Protein AF-A0A7S3CD14-F1 (afdb_monomer_lite)

InterPro domains:
  IPR052087 Ribosomal RNA-processing protein RRP12 [PTHR48287] (3-183)

Radius of gyration: 16.95 Å; chains: 1; bounding box: 44×42×49 Å

Structure (mmCIF, N/CA/C/O backbone):
data_AF-A0A7S3CD14-F1
#
_entry.id   AF-A0A7S3CD14-F1
#
loop_
_atom_site.group_PDB
_atom_site.id
_atom_site.type_symbol
_atom_site.label_atom_id
_atom_site.label_alt_id
_atom_site.label_comp_id
_atom_site.label_asym_id
_atom_site.label_entity_id
_atom_site.label_seq_id
_atom_site.pdbx_PDB_ins_code
_atom_site.Cartn_x
_atom_site.Cartn_y
_atom_site.Cartn_z
_atom_site.occupancy
_atom_site.B_iso_or_equiv
_atom_site.auth_seq_id
_atom_site.auth_comp_id
_atom_site.auth_asym_id
_atom_site.auth_atom_id
_atom_site.pdbx_PDB_model_num
ATOM 1 N N . VAL A 1 1 ? -2.780 -10.316 17.340 1.00 59.34 1 VAL A N 1
ATOM 2 C CA . VAL A 1 1 ? -4.045 -9.662 16.911 1.00 59.34 1 VAL A CA 1
ATOM 3 C C . VAL A 1 1 ? -4.272 -9.743 15.400 1.00 59.34 1 VAL A C 1
ATOM 5 O O . VAL A 1 1 ? -5.228 -10.392 15.007 1.00 59.34 1 VAL A O 1
ATOM 8 N N . HIS A 1 2 ? -3.406 -9.191 14.535 1.00 70.81 2 HIS A N 1
ATOM 9 C CA . HIS A 1 2 ? -3.652 -9.193 13.074 1.00 70.81 2 HIS A CA 1
ATOM 10 C C . HIS A 1 2 ? -3.837 -10.589 12.455 1.00 70.81 2 HIS A C 1
ATOM 12 O O . HIS A 1 2 ? -4.694 -10.755 11.597 1.00 70.81 2 HIS A O 1
ATOM 18 N N . ALA A 1 3 ? -3.104 -11.606 12.924 1.00 75.44 3 ALA A N 1
ATOM 19 C CA . ALA A 1 3 ? -3.278 -12.985 12.457 1.00 75.44 3 ALA A CA 1
ATOM 20 C C . ALA A 1 3 ? -4.667 -13.562 12.792 1.00 75.44 3 ALA A C 1
ATOM 22 O O . ALA A 1 3 ? -5.247 -14.261 11.967 1.00 75.44 3 ALA A O 1
ATOM 23 N N . ALA A 1 4 ? -5.221 -13.221 13.961 1.00 80.12 4 ALA A N 1
ATOM 24 C CA . ALA A 1 4 ? -6.562 -13.639 14.368 1.00 80.12 4 ALA A CA 1
ATOM 25 C C . ALA A 1 4 ? -7.646 -12.927 13.544 1.00 80.12 4 ALA A C 1
ATOM 27 O O . ALA A 1 4 ? -8.588 -13.570 13.101 1.00 80.12 4 ALA A O 1
ATOM 28 N N . ILE A 1 5 ? -7.474 -11.630 13.257 1.00 79.38 5 ILE A N 1
ATOM 29 C CA . ILE A 1 5 ? -8.382 -10.872 12.376 1.00 79.38 5 ILE A CA 1
ATOM 30 C C . ILE A 1 5 ? -8.330 -11.418 10.944 1.00 79.38 5 ILE A C 1
ATOM 32 O O . ILE A 1 5 ? -9.366 -11.592 10.313 1.00 79.38 5 ILE A O 1
ATOM 36 N N . ALA A 1 6 ? -7.138 -11.743 10.439 1.00 77.44 6 ALA A N 1
ATOM 37 C CA . ALA A 1 6 ? -6.988 -12.346 9.120 1.00 77.44 6 ALA A CA 1
ATOM 38 C C . ALA A 1 6 ? -7.588 -13.758 9.057 1.00 77.44 6 ALA A C 1
ATOM 40 O O . ALA A 1 6 ? -8.199 -14.120 8.055 1.00 77.44 6 ALA A O 1
ATOM 41 N N . ALA A 1 7 ? -7.447 -14.553 10.124 1.00 80.81 7 ALA A N 1
ATOM 42 C CA . ALA A 1 7 ? -8.107 -15.849 10.237 1.00 80.81 7 ALA A CA 1
ATOM 43 C C . ALA A 1 7 ? -9.632 -15.691 10.250 1.00 80.81 7 ALA A C 1
ATOM 45 O O . ALA A 1 7 ? -10.300 -16.343 9.455 1.00 80.81 7 ALA A O 1
ATOM 46 N N . PHE A 1 8 ? -10.161 -14.763 11.056 1.00 81.69 8 PHE A N 1
ATOM 47 C CA . PHE A 1 8 ? -11.579 -14.400 11.074 1.00 81.69 8 PHE A CA 1
ATOM 48 C C . PHE A 1 8 ? -12.077 -14.012 9.674 1.00 81.69 8 PHE A C 1
ATOM 50 O O . PHE A 1 8 ? -13.085 -14.540 9.212 1.00 81.69 8 PHE A O 1
ATOM 57 N N . GLY A 1 9 ? -11.322 -13.171 8.960 1.00 78.38 9 GLY A N 1
ATOM 58 C CA . GLY A 1 9 ? -11.633 -12.757 7.592 1.00 78.38 9 GLY A CA 1
ATOM 59 C C . GLY A 1 9 ? -11.680 -13.900 6.575 1.00 78.38 9 GLY A C 1
ATOM 60 O O . GLY A 1 9 ? -12.408 -13.797 5.595 1.00 78.38 9 GLY A O 1
ATOM 61 N N . ARG A 1 10 ? -10.938 -14.991 6.804 1.00 78.94 10 ARG A N 1
ATOM 62 C CA . ARG A 1 10 ? -10.942 -16.179 5.933 1.00 78.94 10 ARG A CA 1
ATOM 63 C C . ARG A 1 10 ? -12.061 -17.169 6.254 1.00 78.94 10 ARG A C 1
ATOM 65 O O . ARG A 1 10 ? -12.544 -17.822 5.338 1.00 78.94 10 ARG A O 1
ATOM 72 N N . VAL A 1 11 ? -12.439 -17.311 7.527 1.00 82.31 11 VAL A N 1
ATOM 73 C CA . VAL A 1 11 ? -13.458 -18.292 7.962 1.00 82.31 11 VAL A CA 1
ATOM 74 C C . VAL A 1 11 ? -14.880 -17.736 7.936 1.00 82.31 11 VAL A C 1
ATOM 76 O O . VAL A 1 11 ? -15.839 -18.498 7.877 1.00 82.31 11 VAL A O 1
ATOM 79 N N . THR A 1 12 ? -15.030 -16.413 7.980 1.00 82.12 12 THR A N 1
ATOM 80 C CA . THR A 1 12 ? -16.339 -15.752 7.947 1.00 82.12 12 THR A CA 1
ATOM 81 C C . THR A 1 12 ? -16.834 -15.645 6.509 1.00 82.12 12 THR A C 1
ATOM 83 O O . THR A 1 12 ? -16.092 -15.225 5.620 1.00 82.12 12 THR A O 1
ATOM 86 N N . GLY A 1 13 ? -18.102 -15.989 6.271 1.00 76.31 13 GLY A N 1
ATOM 87 C CA . GLY A 1 13 ? -18.708 -15.853 4.947 1.00 76.31 13 GLY A CA 1
ATOM 88 C C . GLY A 1 13 ? -18.652 -14.406 4.444 1.00 76.31 13 GLY A C 1
ATOM 89 O O . GLY A 1 13 ? -18.874 -13.465 5.211 1.00 76.31 13 GLY A O 1
ATOM 90 N N . ARG A 1 14 ? -18.383 -14.216 3.144 1.00 78.31 14 ARG A N 1
ATOM 91 C CA . ARG A 1 14 ? -18.195 -12.883 2.531 1.00 78.31 14 ARG A CA 1
ATOM 92 C C . ARG A 1 14 ? -19.371 -11.929 2.777 1.00 78.31 14 ARG A C 1
ATOM 94 O O . ARG A 1 14 ? -19.158 -10.725 2.873 1.00 78.31 14 ARG A O 1
ATOM 101 N N . ASP A 1 15 ? -20.593 -12.447 2.895 1.00 78.88 15 ASP A N 1
ATOM 102 C CA . ASP A 1 15 ? -21.790 -11.646 3.193 1.00 78.88 15 ASP A CA 1
ATOM 103 C C . ASP A 1 15 ? -21.822 -11.143 4.639 1.00 78.88 15 ASP A C 1
ATOM 105 O O . ASP A 1 15 ? -22.159 -9.988 4.891 1.00 78.88 15 ASP A O 1
ATOM 109 N N . GLN A 1 16 ? -21.402 -11.976 5.592 1.00 76.62 16 GLN A N 1
ATOM 110 C CA . GLN A 1 16 ? -21.321 -11.602 7.006 1.00 76.62 16 GLN A CA 1
ATOM 111 C C . GLN A 1 16 ? -20.176 -10.608 7.251 1.00 76.62 16 GLN A C 1
ATOM 113 O O . GLN A 1 16 ? -20.288 -9.710 8.088 1.00 76.62 16 GLN A O 1
ATOM 118 N N . LEU A 1 17 ? -19.093 -10.719 6.475 1.00 81.12 17 LEU A N 1
ATOM 119 C CA . LEU A 1 17 ? -17.963 -9.796 6.541 1.00 81.12 17 LEU A CA 1
ATOM 120 C C . LEU A 1 17 ? -18.303 -8.400 5.989 1.00 81.12 17 LEU A C 1
ATOM 122 O O . LEU A 1 17 ? -17.706 -7.411 6.413 1.00 81.12 17 LEU A O 1
ATOM 126 N N . ASP A 1 18 ? -19.265 -8.303 5.067 1.00 80.06 18 ASP A N 1
ATOM 127 C CA . ASP A 1 18 ? -19.591 -7.067 4.348 1.00 80.06 18 ASP A CA 1
ATOM 128 C C . ASP A 1 18 ? -20.105 -5.960 5.285 1.00 80.06 18 ASP A C 1
ATOM 130 O O . ASP A 1 18 ? -19.691 -4.804 5.179 1.00 80.06 18 ASP A O 1
ATOM 134 N N . GLY A 1 19 ? -20.945 -6.307 6.267 1.00 82.19 19 GLY A N 1
ATOM 135 C CA . GLY A 1 19 ? -21.433 -5.352 7.270 1.00 82.19 19 GLY A CA 1
ATOM 136 C C . GLY A 1 19 ? -20.314 -4.806 8.163 1.00 82.19 19 GLY A C 1
ATOM 137 O O . GLY A 1 19 ? -20.196 -3.594 8.365 1.00 82.19 19 GLY A O 1
ATOM 138 N N . PHE A 1 20 ? -19.442 -5.693 8.649 1.00 81.75 20 PHE A N 1
ATOM 139 C CA . PHE A 1 20 ? -18.276 -5.316 9.453 1.00 81.75 20 PHE A CA 1
ATOM 140 C C . PHE A 1 20 ? -17.311 -4.426 8.662 1.00 81.75 20 PHE A C 1
ATOM 142 O O . PHE A 1 20 ? -16.856 -3.384 9.140 1.00 81.75 20 PHE A O 1
ATOM 149 N N . TYR A 1 21 ? -17.059 -4.797 7.412 1.00 83.69 21 TYR A N 1
ATOM 150 C CA . TYR A 1 21 ? -16.187 -4.066 6.516 1.00 83.69 21 TYR A CA 1
ATOM 151 C C . TYR A 1 21 ? -16.721 -2.670 6.161 1.00 83.69 21 TYR A C 1
ATOM 153 O O . TYR A 1 21 ? -15.975 -1.693 6.242 1.00 83.69 21 TYR A O 1
ATOM 161 N N . LYS A 1 22 ? -18.013 -2.536 5.831 1.00 86.12 22 LYS A N 1
ATOM 162 C CA . LYS A 1 22 ? -18.647 -1.231 5.565 1.00 86.12 22 LYS A CA 1
ATOM 163 C C . LYS A 1 22 ? -18.484 -0.272 6.743 1.00 86.12 22 LYS A C 1
ATOM 165 O O . LYS A 1 22 ? -18.209 0.911 6.536 1.00 86.12 22 LYS A O 1
ATOM 170 N N . ASN A 1 23 ? -18.591 -0.782 7.970 1.00 87.94 23 ASN A N 1
ATOM 171 C CA . ASN A 1 23 ? -18.352 0.010 9.174 1.00 87.94 23 ASN A CA 1
ATOM 172 C C . ASN A 1 23 ? -16.892 0.466 9.284 1.00 87.94 23 ASN A C 1
ATOM 174 O O . ASN A 1 23 ? -16.645 1.629 9.606 1.00 87.94 23 ASN A O 1
ATOM 178 N N . ILE A 1 24 ? -15.925 -0.404 8.976 1.00 88.00 24 ILE A N 1
ATOM 179 C CA . ILE A 1 24 ? -14.502 -0.032 8.954 1.00 88.00 24 ILE A CA 1
ATOM 180 C C . ILE A 1 24 ? -14.239 1.036 7.895 1.00 88.00 24 ILE A C 1
ATOM 182 O O . ILE A 1 24 ? -13.658 2.066 8.227 1.00 88.00 24 ILE A O 1
ATOM 186 N N . LEU A 1 25 ? -14.714 0.848 6.661 1.00 85.62 25 LEU A N 1
ATOM 187 C CA . LEU A 1 25 ? -14.568 1.839 5.593 1.00 85.62 25 LEU A CA 1
ATOM 188 C C . LEU A 1 25 ? -15.128 3.201 5.986 1.00 85.62 25 LEU A C 1
ATOM 190 O O . LEU A 1 25 ? -14.460 4.218 5.812 1.00 85.62 25 LEU A O 1
ATOM 194 N N . LYS A 1 26 ? -16.349 3.219 6.533 1.00 87.94 26 LYS A N 1
ATOM 195 C CA . LYS A 1 26 ? -16.996 4.455 6.974 1.00 87.94 26 LYS A CA 1
ATOM 196 C C . LYS A 1 26 ? -16.140 5.159 8.025 1.00 87.94 26 LYS A C 1
ATOM 198 O O . LYS A 1 26 ? -15.863 6.346 7.891 1.00 87.94 26 LYS A O 1
ATOM 203 N N . ARG A 1 27 ? -15.653 4.418 9.026 1.00 89.62 27 ARG A N 1
ATOM 204 C CA . ARG A 1 27 ? -14.773 4.962 10.070 1.00 89.62 27 ARG A CA 1
ATOM 205 C C . ARG A 1 27 ? -13.433 5.446 9.514 1.00 89.62 27 ARG A C 1
ATOM 207 O O . ARG A 1 27 ? -12.953 6.472 9.978 1.00 89.62 27 ARG A O 1
ATOM 214 N N . MET A 1 28 ? -12.855 4.756 8.530 1.00 87.25 28 MET A N 1
ATOM 215 C CA . MET A 1 28 ? -11.613 5.177 7.868 1.00 87.25 28 MET A CA 1
ATOM 216 C C . MET A 1 28 ? -11.792 6.485 7.100 1.00 87.25 28 MET A C 1
ATOM 218 O O . MET A 1 28 ? -10.944 7.367 7.183 1.00 87.25 28 MET A O 1
ATOM 222 N N . ALA A 1 29 ? -12.894 6.627 6.362 1.00 84.31 29 ALA A N 1
ATOM 223 C CA . ALA A 1 29 ? -13.188 7.852 5.627 1.00 84.31 29 ALA A CA 1
ATOM 224 C C . ALA A 1 29 ? -13.388 9.040 6.583 1.00 84.31 29 ALA A C 1
ATOM 226 O O . ALA A 1 29 ? -12.776 10.090 6.397 1.00 84.31 29 ALA A O 1
ATOM 227 N N . THR A 1 30 ? -14.176 8.856 7.649 1.00 85.69 30 THR A N 1
ATOM 228 C CA . THR A 1 30 ? -14.412 9.899 8.659 1.00 85.69 30 THR A CA 1
ATOM 229 C C . THR A 1 30 ? -13.141 10.264 9.424 1.00 85.69 30 THR A C 1
ATOM 231 O O . THR A 1 30 ? -12.857 11.442 9.616 1.00 85.69 30 THR A O 1
ATOM 234 N N . SER A 1 31 ? -12.346 9.274 9.840 1.00 85.12 31 SER A N 1
ATOM 235 C CA . SER A 1 31 ? -11.097 9.524 10.567 1.00 85.12 31 SER A CA 1
ATOM 236 C C . SER A 1 31 ? -10.099 10.278 9.689 1.00 85.12 31 SER A C 1
ATOM 238 O O . SER A 1 31 ? -9.485 11.228 10.162 1.00 85.12 31 SER A O 1
ATOM 240 N N . LEU A 1 32 ? -9.988 9.934 8.399 1.00 81.44 32 LEU A N 1
ATOM 241 C CA . LEU A 1 32 ? -9.123 10.654 7.459 1.00 81.44 32 LEU A CA 1
ATOM 242 C C . LEU A 1 32 ? -9.530 12.127 7.304 1.00 81.44 32 LEU A C 1
ATOM 244 O O . LEU A 1 32 ? -8.663 12.997 7.318 1.00 81.44 32 LEU A O 1
ATOM 248 N N . GLN A 1 33 ? -10.834 12.412 7.214 1.00 81.81 33 GLN A N 1
ATOM 249 C CA . GLN A 1 33 ? -11.354 13.785 7.186 1.00 81.81 33 GLN A CA 1
ATOM 250 C C . GLN A 1 33 ? -11.032 14.543 8.485 1.00 81.81 33 GLN A C 1
ATOM 252 O O . GLN A 1 33 ? -10.601 15.694 8.434 1.00 81.81 33 GLN A O 1
ATOM 257 N N . GLY A 1 34 ? -11.160 13.890 9.644 1.00 77.62 34 GLY A N 1
ATOM 258 C CA . GLY A 1 34 ? -10.816 14.482 10.941 1.00 77.62 34 GLY A CA 1
ATOM 259 C C . GLY A 1 34 ? -9.343 14.892 11.050 1.00 77.62 34 GLY A C 1
ATOM 260 O O . GLY A 1 34 ? -9.040 15.978 11.543 1.00 77.62 34 GLY A O 1
ATOM 261 N N . VAL A 1 35 ? -8.417 14.084 10.513 1.00 77.19 35 VAL A N 1
ATOM 262 C CA . VAL A 1 35 ? -6.983 14.441 10.478 1.00 77.19 35 VAL A CA 1
ATOM 263 C C . VAL A 1 35 ? -6.728 15.669 9.587 1.00 77.19 35 VAL A C 1
ATOM 265 O O . VAL A 1 35 ? -5.797 16.431 9.853 1.00 77.19 35 VAL A O 1
ATOM 268 N N . GLN A 1 36 ? -7.532 15.885 8.540 1.00 74.75 36 GLN A N 1
ATOM 269 C CA . GLN A 1 36 ? -7.397 17.040 7.639 1.00 74.75 36 GLN A CA 1
ATOM 270 C C . GLN A 1 36 ? -7.935 18.340 8.256 1.00 74.75 36 GLN A C 1
ATOM 272 O O . GLN A 1 36 ? -7.382 19.412 7.996 1.00 74.75 36 GLN A O 1
ATOM 277 N N . GLN A 1 37 ? -8.996 18.245 9.062 1.00 73.50 37 GLN A N 1
ATOM 278 C CA . GLN A 1 37 ? -9.717 19.391 9.630 1.00 73.50 37 GLN A CA 1
ATOM 279 C C . GLN A 1 37 ? -9.119 19.900 10.955 1.00 73.50 37 GLN A C 1
ATOM 281 O O . GLN A 1 37 ? -9.140 21.103 11.206 1.00 73.50 37 GLN A O 1
ATOM 286 N N . ASN A 1 38 ? -8.513 19.033 11.775 1.00 69.44 38 ASN A N 1
ATOM 287 C CA . ASN A 1 38 ? -8.011 19.382 13.116 1.00 69.44 38 ASN A CA 1
ATOM 288 C C . ASN A 1 38 ? -6.625 20.064 13.123 1.00 69.44 38 ASN A C 1
ATOM 290 O O . ASN A 1 38 ? -5.745 19.704 13.901 1.00 69.44 38 ASN A O 1
ATOM 294 N N . GLN A 1 39 ? -6.394 21.064 12.268 1.00 62.12 39 GLN A N 1
ATOM 295 C CA . GLN A 1 39 ? -5.070 21.702 12.149 1.00 62.12 39 GLN A CA 1
ATOM 296 C C . GLN A 1 39 ? -4.628 22.494 13.399 1.00 62.12 39 GLN A C 1
ATOM 298 O O . GLN A 1 39 ? -3.434 22.741 13.548 1.00 62.12 39 GLN A O 1
ATOM 303 N N . GLY A 1 40 ? -5.554 22.858 14.298 1.00 63.34 40 GLY A N 1
ATOM 304 C CA . GLY A 1 40 ? -5.275 23.662 15.498 1.00 63.34 40 GLY A CA 1
ATOM 305 C C . GLY A 1 40 ? -5.087 22.888 16.811 1.00 63.34 40 GLY A C 1
ATOM 306 O O . GLY A 1 40 ? -4.506 23.438 17.742 1.00 63.34 40 GLY A O 1
ATOM 307 N N . ASP A 1 41 ? -5.529 21.627 16.897 1.00 80.94 41 ASP A N 1
ATOM 308 C CA . ASP A 1 41 ? -5.410 20.797 18.106 1.00 80.94 41 ASP A CA 1
ATOM 309 C C . ASP A 1 41 ? -4.555 19.560 17.814 1.00 80.94 41 ASP A C 1
ATOM 311 O O . ASP A 1 41 ? -4.999 18.575 17.213 1.00 80.94 41 ASP A O 1
ATOM 315 N N . LYS A 1 42 ? -3.295 19.626 18.254 1.00 80.88 42 LYS A N 1
ATOM 316 C CA . LYS A 1 42 ? -2.317 18.554 18.066 1.00 80.88 42 LYS A CA 1
ATOM 317 C C . LYS A 1 42 ? -2.776 17.238 18.705 1.00 80.88 42 LYS A C 1
ATOM 319 O O . LYS A 1 42 ? -2.581 16.191 18.097 1.00 80.88 42 LYS A O 1
ATOM 324 N N . GLY A 1 43 ? -3.414 17.281 19.876 1.00 83.44 43 GLY A N 1
ATOM 325 C CA . GLY A 1 43 ? -3.874 16.076 20.571 1.00 83.44 43 GLY A CA 1
ATOM 326 C C . GLY A 1 43 ? -4.990 15.371 19.803 1.00 83.44 43 GLY A C 1
ATOM 327 O O . GLY A 1 43 ? -4.923 14.164 19.569 1.00 83.44 43 GLY A O 1
ATOM 328 N N . ALA A 1 44 ? -5.979 16.133 19.330 1.00 82.94 44 ALA A N 1
ATOM 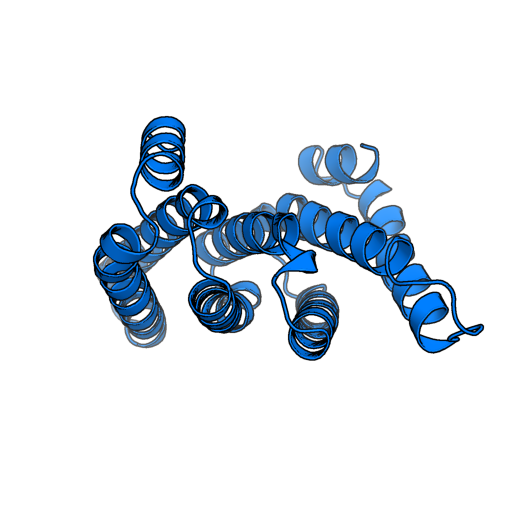329 C CA . ALA A 1 44 ? -7.068 15.594 18.517 1.00 82.94 44 ALA A CA 1
ATOM 330 C C . ALA A 1 44 ? -6.580 15.057 17.159 1.00 82.94 44 ALA A C 1
ATOM 332 O O . ALA A 1 44 ? -7.070 14.032 16.676 1.00 82.94 44 ALA A O 1
ATOM 333 N N . LYS A 1 45 ? -5.601 15.728 16.540 1.00 82.00 45 LYS A N 1
ATOM 334 C CA . LYS A 1 45 ? -4.984 15.281 15.285 1.00 82.00 45 LYS A CA 1
ATOM 335 C C . LYS A 1 45 ? -4.208 13.975 15.462 1.00 82.00 45 LYS A C 1
ATOM 337 O O . LYS A 1 45 ? -4.382 13.067 14.649 1.00 82.00 45 LYS A O 1
ATOM 342 N N . ASP A 1 46 ? -3.391 13.873 16.508 1.00 84.44 46 ASP A N 1
ATOM 343 C CA . ASP A 1 46 ? -2.582 12.682 16.786 1.00 84.44 46 ASP A CA 1
ATOM 344 C C . ASP A 1 46 ? -3.486 11.473 17.085 1.00 84.44 46 ASP A C 1
ATOM 346 O O . ASP A 1 46 ? -3.298 10.404 16.500 1.00 84.44 46 ASP A O 1
ATOM 350 N N . ALA A 1 47 ? -4.546 11.660 17.880 1.00 86.12 47 ALA A N 1
ATOM 351 C CA . ALA A 1 47 ? -5.542 10.618 18.143 1.00 86.12 47 ALA A CA 1
ATOM 352 C C . ALA A 1 47 ? -6.265 10.156 16.862 1.00 86.12 47 ALA A C 1
ATOM 354 O O . ALA A 1 47 ? -6.447 8.956 16.638 1.00 86.12 47 ALA A O 1
ATOM 355 N N . ALA A 1 48 ? -6.642 11.088 15.980 1.00 86.50 48 ALA A N 1
ATOM 356 C CA . ALA A 1 48 ? -7.274 10.757 14.703 1.00 86.50 48 ALA A CA 1
ATOM 357 C C . ALA A 1 48 ? -6.312 10.025 13.746 1.00 86.50 48 ALA A C 1
ATOM 359 O O . ALA A 1 48 ? -6.734 9.125 13.014 1.00 86.50 48 ALA A O 1
ATOM 360 N N . ALA A 1 49 ? -5.021 10.370 13.757 1.00 86.62 49 ALA A N 1
ATOM 361 C CA . ALA A 1 49 ? -3.997 9.694 12.962 1.00 86.62 49 ALA A CA 1
ATOM 362 C C . ALA A 1 49 ? -3.719 8.275 13.480 1.00 86.62 49 ALA A C 1
ATOM 364 O O . ALA A 1 49 ? -3.599 7.337 12.686 1.00 86.62 49 ALA A O 1
ATOM 365 N N . GLU A 1 50 ? -3.684 8.090 14.801 1.00 88.19 50 GLU A N 1
ATOM 366 C CA . GLU A 1 50 ? -3.556 6.776 15.431 1.00 88.19 50 GLU A CA 1
ATOM 367 C C . GLU A 1 50 ? -4.765 5.887 15.118 1.00 88.19 50 GLU A C 1
ATOM 369 O O . GLU A 1 50 ? -4.600 4.751 14.657 1.00 88.19 50 GLU A O 1
ATOM 374 N N . GLN A 1 51 ? -5.980 6.424 15.271 1.00 90.00 51 GLN A N 1
ATOM 375 C CA . GLN A 1 51 ? -7.209 5.729 14.897 1.00 90.00 51 GLN A CA 1
ATOM 376 C C . GLN A 1 51 ? -7.194 5.337 13.414 1.00 90.00 51 GLN A C 1
ATOM 378 O O . GLN A 1 51 ? -7.522 4.196 13.075 1.00 90.00 51 GLN A O 1
ATOM 383 N N . GLN A 1 52 ? -6.770 6.241 12.528 1.00 90.50 52 GLN A N 1
ATOM 384 C CA . GLN A 1 52 ? -6.664 5.949 11.101 1.00 90.50 52 GLN A CA 1
ATOM 385 C C . GLN A 1 52 ? -5.660 4.824 10.824 1.00 90.50 52 GLN A C 1
ATOM 387 O O . GLN A 1 52 ? -5.958 3.894 10.072 1.00 90.50 52 GLN A O 1
ATOM 392 N N . GLY A 1 53 ? -4.490 4.866 11.464 1.00 90.69 53 GLY A N 1
ATOM 393 C CA . GLY A 1 53 ? -3.468 3.831 11.336 1.00 90.69 53 GLY A CA 1
ATOM 394 C C . GLY A 1 53 ? -3.935 2.460 11.833 1.00 90.69 53 GLY A C 1
ATOM 395 O O . GLY A 1 53 ? -3.646 1.448 11.189 1.00 90.69 53 GLY A O 1
ATOM 396 N N . MET A 1 54 ? -4.685 2.417 12.938 1.00 91.19 54 MET A N 1
ATOM 397 C CA . MET A 1 54 ? -5.296 1.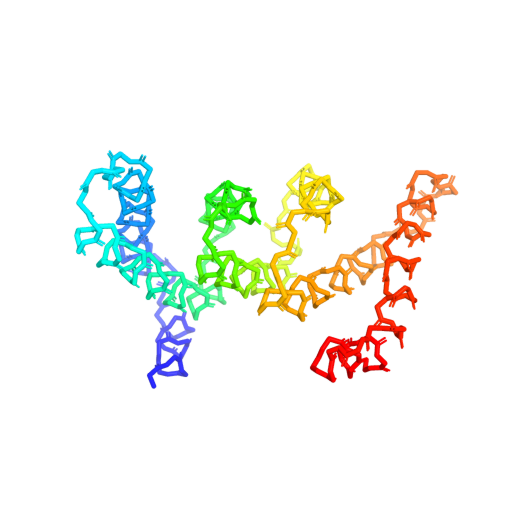190 13.459 1.00 91.19 54 MET A CA 1
ATOM 398 C C . MET A 1 54 ? -6.313 0.616 12.467 1.00 91.19 54 MET A C 1
ATOM 400 O O . MET A 1 54 ? -6.262 -0.572 12.146 1.00 91.19 54 MET A O 1
ATOM 404 N N . LEU A 1 55 ? -7.216 1.452 11.948 1.00 92.19 55 LEU A N 1
ATOM 405 C CA . LEU A 1 55 ? -8.234 1.016 10.993 1.00 92.19 55 LEU A CA 1
ATOM 406 C C . LEU A 1 55 ? -7.608 0.486 9.694 1.00 92.19 55 LEU A C 1
ATOM 408 O O . LEU A 1 55 ? -8.077 -0.521 9.169 1.00 92.19 55 LEU A O 1
ATOM 412 N N . MET A 1 56 ? -6.517 1.095 9.215 1.00 93.81 56 MET A N 1
ATOM 413 C CA . MET A 1 56 ? -5.759 0.597 8.060 1.00 93.81 56 MET A CA 1
ATOM 414 C C . MET A 1 56 ? -5.133 -0.780 8.304 1.00 93.81 56 MET A C 1
ATOM 416 O O . MET A 1 56 ? -5.181 -1.634 7.421 1.00 93.81 56 MET A O 1
ATOM 420 N N . ASP A 1 57 ? -4.555 -1.020 9.484 1.00 91.69 57 ASP A N 1
ATOM 421 C CA . ASP A 1 57 ? -3.989 -2.332 9.819 1.00 91.69 57 ASP A CA 1
ATOM 422 C C . ASP A 1 57 ? -5.082 -3.415 9.915 1.00 91.69 57 ASP A C 1
ATOM 424 O O . ASP A 1 57 ? -4.880 -4.536 9.441 1.00 91.69 57 ASP A O 1
ATOM 428 N N . ILE A 1 58 ? -6.252 -3.083 10.478 1.00 90.62 58 ILE A N 1
ATOM 429 C CA . ILE A 1 58 ? -7.411 -3.989 10.506 1.00 90.62 58 ILE A CA 1
ATOM 430 C C . ILE A 1 58 ? -7.886 -4.271 9.078 1.00 90.62 58 ILE A C 1
ATOM 432 O O . ILE A 1 58 ? -8.059 -5.432 8.710 1.00 90.62 58 ILE A O 1
ATOM 436 N N . ALA A 1 59 ? -8.056 -3.232 8.256 1.00 92.38 59 ALA A N 1
ATOM 437 C CA . ALA A 1 59 ? -8.471 -3.383 6.867 1.00 92.38 59 ALA A CA 1
ATOM 438 C C . ALA A 1 59 ? -7.497 -4.273 6.083 1.00 92.38 59 ALA A C 1
ATOM 440 O O . ALA A 1 59 ? -7.944 -5.168 5.371 1.00 92.38 59 ALA A O 1
ATOM 441 N N . ALA A 1 60 ? -6.184 -4.105 6.285 1.00 92.44 60 ALA A N 1
ATOM 442 C CA . ALA A 1 60 ? -5.154 -4.921 5.642 1.00 92.44 60 ALA A CA 1
ATOM 443 C C . ALA A 1 60 ? -5.289 -6.406 6.005 1.00 92.44 60 ALA A C 1
ATOM 445 O O . ALA A 1 60 ? -5.141 -7.269 5.144 1.00 92.44 60 ALA A O 1
ATOM 446 N N . ALA A 1 61 ? -5.613 -6.710 7.265 1.00 90.56 61 ALA A N 1
ATOM 447 C CA . ALA A 1 61 ? -5.844 -8.081 7.712 1.00 90.56 61 ALA A CA 1
ATOM 448 C C . ALA A 1 61 ? -7.110 -8.704 7.094 1.00 90.56 61 ALA A C 1
ATOM 450 O O . ALA A 1 61 ? -7.152 -9.916 6.902 1.00 90.56 61 ALA A O 1
ATOM 451 N N . LEU A 1 62 ? -8.122 -7.896 6.766 1.00 89.69 62 LEU A N 1
ATOM 452 C CA . LEU A 1 62 ? -9.384 -8.361 6.182 1.00 89.69 62 LEU A CA 1
ATOM 453 C C . LEU A 1 62 ? -9.338 -8.534 4.663 1.00 89.69 62 LEU A C 1
ATOM 455 O O . LEU A 1 62 ? -10.194 -9.239 4.133 1.00 89.69 62 LEU A O 1
ATOM 459 N N . VAL A 1 63 ? -8.359 -7.938 3.968 1.00 92.19 63 VAL A N 1
ATOM 460 C CA . VAL A 1 63 ? -8.237 -7.991 2.498 1.00 92.19 63 VAL A CA 1
ATOM 461 C C . VAL A 1 63 ? -8.468 -9.391 1.905 1.00 92.19 63 VAL A C 1
ATOM 463 O O . VAL A 1 63 ? -9.223 -9.473 0.934 1.00 92.19 63 VAL A O 1
ATOM 466 N N . PRO A 1 64 ? -7.929 -10.500 2.456 1.00 89.25 64 PRO A N 1
ATOM 467 C CA . PRO A 1 64 ? -8.162 -11.839 1.904 1.00 89.25 64 PRO A CA 1
ATOM 468 C C . PRO A 1 64 ? -9.640 -12.257 1.830 1.00 89.25 64 PRO A C 1
ATOM 470 O O . PRO A 1 64 ? -10.002 -13.053 0.970 1.00 89.25 64 PRO A O 1
ATOM 473 N N . GLY A 1 65 ? -10.493 -11.726 2.711 1.00 86.38 65 GLY A N 1
ATOM 474 C CA . GLY A 1 65 ? -11.919 -12.058 2.795 1.00 86.38 65 GLY A CA 1
ATOM 475 C C . GLY A 1 65 ? -12.853 -11.097 2.054 1.00 86.38 65 GLY A C 1
ATOM 476 O O . GLY A 1 65 ? -14.056 -11.343 1.995 1.00 86.38 65 GLY A O 1
ATOM 477 N N . LEU A 1 66 ? -12.340 -9.994 1.499 1.00 88.88 66 LEU A N 1
ATOM 478 C CA . LEU A 1 66 ? -13.181 -8.966 0.876 1.00 88.88 66 LEU A CA 1
ATOM 479 C C . LEU A 1 66 ? -13.765 -9.406 -0.472 1.00 88.88 66 LEU A C 1
ATOM 481 O O . LEU A 1 66 ? -13.170 -10.187 -1.217 1.00 88.88 66 LEU A O 1
ATOM 485 N N . LYS A 1 67 ? -14.931 -8.855 -0.813 1.00 90.94 67 LYS A N 1
ATOM 486 C CA . LYS A 1 67 ? -15.465 -8.917 -2.178 1.00 90.94 67 LYS A CA 1
ATOM 487 C C . LYS A 1 67 ? -14.697 -7.948 -3.097 1.00 90.94 67 LYS A C 1
ATOM 489 O O . LYS A 1 67 ? -14.183 -6.947 -2.589 1.00 90.94 67 LYS A O 1
ATOM 494 N N . PRO A 1 68 ? -14.632 -8.188 -4.416 1.00 91.94 68 PRO A N 1
ATOM 495 C CA . PRO A 1 68 ? -13.957 -7.284 -5.353 1.00 91.94 68 PRO A CA 1
ATOM 496 C C . PRO A 1 68 ? -14.443 -5.826 -5.264 1.00 91.94 68 PRO A C 1
ATOM 498 O O . PRO A 1 68 ? -13.642 -4.898 -5.221 1.00 91.94 68 PRO A O 1
ATOM 501 N N . GLU A 1 69 ? -15.749 -5.593 -5.105 1.00 91.88 69 GLU A N 1
ATOM 502 C CA . GLU A 1 69 ? -16.321 -4.239 -5.021 1.00 91.88 69 GLU A CA 1
ATOM 503 C C . GLU A 1 69 ? -15.898 -3.507 -3.744 1.00 91.88 69 GLU A C 1
ATOM 505 O O . GLU A 1 69 ? -15.751 -2.284 -3.723 1.00 91.88 69 GLU A O 1
ATOM 510 N N . ALA A 1 70 ? -15.729 -4.261 -2.657 1.00 90.56 70 ALA A N 1
ATOM 511 C CA . ALA A 1 70 ? -15.151 -3.759 -1.423 1.00 90.56 70 ALA A CA 1
ATOM 512 C C . ALA A 1 70 ? -13.675 -3.408 -1.650 1.00 90.56 70 ALA A C 1
ATOM 514 O O . ALA A 1 70 ? -13.251 -2.296 -1.349 1.00 90.56 70 ALA A O 1
ATOM 515 N N . LEU A 1 71 ? -12.905 -4.308 -2.258 1.00 92.81 71 LEU A N 1
ATOM 516 C CA . LEU A 1 71 ? -11.489 -4.083 -2.538 1.00 92.81 71 LEU A CA 1
ATOM 517 C C . LEU A 1 71 ? -11.247 -2.783 -3.334 1.00 92.81 71 LEU A C 1
ATOM 519 O O . LEU A 1 71 ? -10.399 -1.982 -2.943 1.00 92.81 71 LEU A O 1
ATOM 523 N N . GLU A 1 72 ? -12.067 -2.516 -4.352 1.00 94.38 72 GLU A N 1
ATOM 524 C CA . GLU A 1 72 ? -12.042 -1.272 -5.140 1.00 94.38 72 GLU A CA 1
ATOM 525 C C . GLU A 1 72 ? -12.320 -0.016 -4.296 1.00 94.38 72 GLU A C 1
ATOM 527 O O . GLU A 1 72 ? -11.623 0.995 -4.397 1.00 94.38 72 GLU A O 1
ATOM 532 N N . LYS A 1 73 ? -13.315 -0.068 -3.401 1.00 92.38 73 LYS A N 1
ATOM 533 C CA . LYS A 1 73 ? -13.612 1.054 -2.492 1.00 92.38 73 LYS A CA 1
ATOM 534 C C . LYS A 1 73 ? -12.461 1.318 -1.527 1.00 92.38 73 LYS A C 1
ATOM 536 O O . LYS A 1 73 ? -12.141 2.475 -1.253 1.00 92.38 73 LYS A O 1
ATOM 541 N N . LEU A 1 74 ? -11.840 0.255 -1.014 1.00 92.88 74 LEU A N 1
ATOM 542 C CA . LEU A 1 74 ? -10.678 0.373 -0.137 1.00 92.88 74 LEU A CA 1
ATOM 543 C C . LEU A 1 74 ? -9.508 1.026 -0.866 1.00 92.88 74 LEU A C 1
ATOM 545 O O . LEU A 1 74 ? -8.852 1.901 -0.304 1.00 92.88 74 LEU A O 1
ATOM 549 N N . LEU A 1 75 ? -9.287 0.633 -2.120 1.00 94.56 75 LEU A N 1
ATOM 550 C CA . LEU A 1 75 ? -8.246 1.196 -2.964 1.00 94.56 75 LEU A CA 1
ATOM 551 C C . LEU A 1 75 ? -8.433 2.704 -3.174 1.00 94.56 75 LEU A C 1
ATOM 553 O O . LEU A 1 75 ? -7.471 3.459 -3.049 1.00 94.56 75 LEU A O 1
ATOM 557 N N . GLY A 1 76 ? -9.673 3.161 -3.378 1.00 91.38 76 GLY A N 1
ATOM 558 C CA . GLY A 1 76 ? -9.989 4.590 -3.467 1.00 91.38 76 GLY A CA 1
ATOM 559 C C . GLY A 1 76 ? -9.547 5.392 -2.234 1.00 91.38 76 GLY A C 1
ATOM 560 O O . GLY A 1 76 ? -8.947 6.456 -2.373 1.00 91.38 76 GLY A O 1
ATOM 561 N N . ILE A 1 77 ? -9.767 4.865 -1.022 1.00 89.94 77 ILE A N 1
ATOM 562 C CA . ILE A 1 77 ? -9.291 5.502 0.223 1.00 89.94 77 ILE A CA 1
ATOM 563 C C . ILE A 1 77 ? -7.760 5.491 0.285 1.00 89.94 77 ILE A C 1
ATOM 565 O O . ILE A 1 77 ? -7.134 6.486 0.662 1.00 89.94 77 ILE A O 1
ATOM 569 N N . VAL A 1 78 ? -7.148 4.365 -0.087 1.00 92.06 78 VAL A N 1
ATOM 570 C CA . VAL A 1 78 ? -5.694 4.191 -0.041 1.00 92.06 78 VAL A CA 1
ATOM 571 C C . VAL A 1 78 ? -4.987 5.189 -0.951 1.00 92.06 78 VAL A C 1
ATOM 573 O O . VAL A 1 78 ? -4.047 5.833 -0.485 1.00 92.06 78 VAL A O 1
ATOM 576 N N . ASN A 1 79 ? -5.477 5.395 -2.175 1.00 89.69 79 ASN A N 1
ATOM 577 C CA . ASN A 1 79 ? -4.895 6.331 -3.142 1.00 89.69 79 ASN A CA 1
ATOM 578 C C . ASN A 1 79 ? -4.821 7.771 -2.606 1.00 89.69 79 ASN A C 1
ATOM 580 O O . ASN A 1 79 ? -3.832 8.464 -2.827 1.00 89.69 79 ASN A O 1
ATOM 584 N N . VAL A 1 80 ? -5.803 8.207 -1.811 1.00 87.44 80 VAL A N 1
ATOM 585 C CA . VAL A 1 80 ? -5.753 9.521 -1.140 1.00 87.44 80 VAL A CA 1
ATOM 586 C C . VAL A 1 80 ? -4.708 9.534 -0.018 1.00 87.44 80 VAL A C 1
ATOM 588 O O . VAL A 1 80 ? -4.016 10.524 0.214 1.00 87.44 80 VAL A O 1
ATOM 591 N N . SER A 1 81 ? -4.582 8.424 0.703 1.00 88.56 81 SER A N 1
ATOM 592 C CA . SER A 1 81 ? -3.766 8.344 1.915 1.00 88.56 81 SER A CA 1
ATOM 593 C C . SER A 1 81 ? -2.273 8.052 1.688 1.00 88.56 81 SER A C 1
ATOM 595 O O . SER A 1 81 ? -1.479 8.240 2.611 1.00 88.56 81 SER A O 1
ATOM 597 N N . VAL A 1 82 ? -1.858 7.595 0.501 1.00 89.69 82 VAL A N 1
ATOM 598 C CA . VAL A 1 82 ? -0.433 7.350 0.173 1.00 89.69 82 VAL A CA 1
ATOM 599 C C . VAL A 1 82 ? 0.361 8.639 -0.066 1.00 89.69 82 VAL A C 1
ATOM 601 O O . VAL A 1 82 ? 1.577 8.656 0.112 1.00 89.69 82 VAL A O 1
ATOM 604 N N . VAL A 1 83 ? -0.316 9.740 -0.391 1.00 88.06 83 VAL A N 1
ATOM 605 C CA . VAL A 1 83 ? 0.281 11.082 -0.539 1.00 88.06 83 VAL A CA 1
ATOM 606 C C . VAL A 1 83 ? 0.047 11.970 0.689 1.00 88.06 83 VAL A C 1
ATOM 608 O O . VAL A 1 83 ? 0.290 13.176 0.662 1.00 88.06 83 VAL A O 1
ATOM 611 N N . TYR A 1 84 ? -0.447 11.392 1.785 1.00 86.00 84 TYR A N 1
ATOM 612 C CA . TYR A 1 84 ? -0.795 12.154 2.976 1.00 86.00 84 TYR A CA 1
ATOM 613 C C . TYR A 1 84 ? 0.449 12.697 3.695 1.00 86.00 84 TYR A C 1
ATOM 615 O O . TYR A 1 84 ? 1.443 11.988 3.866 1.00 86.00 84 TYR A O 1
ATOM 623 N N . LYS A 1 85 ? 0.372 13.944 4.183 1.00 86.31 85 LYS A N 1
ATOM 624 C CA . LYS A 1 85 ? 1.460 14.651 4.891 1.00 86.31 85 LYS A CA 1
ATOM 625 C C . LYS A 1 85 ? 1.607 14.211 6.357 1.00 86.31 85 LYS A C 1
ATOM 627 O O . LYS A 1 85 ? 1.740 15.040 7.253 1.00 86.31 85 LYS A O 1
ATOM 632 N N . ASP A 1 86 ? 1.540 12.906 6.599 1.00 88.38 86 ASP A N 1
ATOM 633 C CA . ASP A 1 86 ? 1.818 12.279 7.889 1.00 88.38 86 ASP A CA 1
ATOM 634 C C . ASP A 1 86 ? 2.601 10.970 7.661 1.00 88.38 86 ASP A C 1
ATOM 636 O O . ASP A 1 86 ? 2.101 10.073 6.971 1.00 88.38 86 ASP A O 1
ATOM 640 N N . PRO A 1 87 ? 3.819 10.821 8.220 1.00 89.31 87 PRO A N 1
ATOM 641 C CA . PRO A 1 87 ? 4.645 9.631 8.005 1.00 89.31 87 PRO A CA 1
ATOM 642 C C . PRO A 1 87 ? 4.007 8.332 8.514 1.00 89.31 87 PRO A C 1
ATOM 644 O O . PRO A 1 87 ? 4.272 7.257 7.965 1.00 89.31 87 PRO A O 1
ATOM 647 N N . GLY A 1 88 ? 3.204 8.410 9.580 1.00 90.19 88 GLY A N 1
ATOM 648 C CA . GLY A 1 88 ? 2.529 7.269 10.189 1.00 90.19 88 GLY A CA 1
ATOM 649 C C . GLY A 1 88 ? 1.418 6.747 9.290 1.00 90.19 88 GLY A C 1
ATOM 650 O O . GLY A 1 88 ? 1.416 5.561 8.951 1.00 90.19 88 GLY A O 1
ATOM 651 N N . ILE A 1 89 ? 0.537 7.644 8.845 1.00 91.75 89 ILE A N 1
ATOM 652 C CA . ILE A 1 89 ? -0.539 7.340 7.900 1.00 91.75 89 ILE A CA 1
ATOM 653 C C . ILE A 1 89 ? 0.066 6.823 6.600 1.00 91.75 89 ILE A C 1
ATOM 655 O O . ILE A 1 89 ? -0.228 5.693 6.232 1.00 91.75 89 ILE A O 1
ATOM 659 N N . GLN A 1 90 ? 0.992 7.553 5.969 1.00 93.06 90 GLN A N 1
ATOM 660 C CA . GLN A 1 90 ? 1.581 7.148 4.688 1.00 93.06 90 GLN A CA 1
ATOM 661 C C . GLN A 1 90 ? 2.191 5.735 4.743 1.00 93.06 90 GLN A C 1
ATOM 663 O O . GLN A 1 90 ? 1.964 4.908 3.857 1.00 93.06 90 GLN A O 1
ATOM 668 N N . LYS A 1 91 ? 2.924 5.411 5.816 1.00 94.50 91 LYS A N 1
ATOM 669 C CA . LYS A 1 91 ? 3.478 4.066 6.034 1.00 94.50 91 LYS A CA 1
ATOM 670 C C . LYS A 1 91 ? 2.385 2.993 6.096 1.00 94.50 91 LYS A C 1
ATOM 672 O O . LYS A 1 91 ? 2.561 1.913 5.529 1.00 94.50 91 LYS A O 1
ATOM 677 N N . LYS A 1 92 ? 1.285 3.248 6.810 1.00 95.44 92 LYS A N 1
ATOM 678 C CA . LYS A 1 92 ? 0.156 2.310 6.943 1.00 95.44 92 LYS A CA 1
ATOM 679 C C . LYS A 1 92 ? -0.627 2.190 5.634 1.00 95.44 92 LYS A C 1
ATOM 681 O O . LYS A 1 92 ? -0.992 1.074 5.271 1.00 95.44 92 LYS A O 1
ATOM 686 N N . SER A 1 93 ? -0.768 3.281 4.883 1.00 95.38 93 SER A N 1
ATOM 687 C CA . SER A 1 93 ? -1.362 3.307 3.546 1.00 95.38 93 SER A CA 1
ATOM 688 C C . SER A 1 93 ? -0.627 2.371 2.593 1.00 95.38 93 SER A C 1
ATOM 690 O O . SER A 1 93 ? -1.261 1.538 1.957 1.00 95.38 93 SER A O 1
ATOM 692 N N . TYR A 1 94 ? 0.711 2.416 2.550 1.00 96.62 94 TYR A N 1
ATOM 693 C CA . TYR A 1 94 ? 1.487 1.504 1.701 1.00 96.62 94 TYR A CA 1
ATOM 694 C C . TYR A 1 94 ? 1.413 0.042 2.155 1.00 96.62 94 TYR A C 1
ATOM 696 O O . TYR A 1 94 ? 1.367 -0.859 1.324 1.00 96.62 94 TYR A O 1
ATOM 704 N N . LYS A 1 95 ? 1.351 -0.230 3.465 1.00 96.25 95 LYS A N 1
ATOM 705 C CA . LYS A 1 95 ? 1.103 -1.599 3.952 1.00 96.25 95 LYS A CA 1
ATOM 706 C C . LYS A 1 95 ? -0.246 -2.132 3.475 1.00 96.25 95 LYS A C 1
ATOM 708 O O . LYS A 1 95 ? -0.331 -3.284 3.059 1.00 96.25 95 LYS A O 1
ATOM 713 N N . LEU A 1 96 ? -1.279 -1.297 3.554 1.00 96.44 96 LEU A N 1
ATOM 714 C CA . LEU A 1 96 ? -2.617 -1.640 3.097 1.00 96.44 96 LEU A CA 1
ATOM 715 C C . LEU A 1 96 ? -2.656 -1.810 1.574 1.00 96.44 96 LEU A C 1
ATOM 717 O O . LEU A 1 96 ? -3.179 -2.813 1.099 1.00 96.44 96 LEU A O 1
ATOM 721 N N . LEU A 1 97 ? -2.023 -0.907 0.819 1.00 97.25 97 LEU A N 1
ATOM 722 C CA . LEU A 1 97 ? -1.878 -1.022 -0.632 1.00 97.25 97 LEU A CA 1
ATOM 723 C C . LEU A 1 97 ? -1.217 -2.346 -1.018 1.00 97.25 97 LEU A C 1
ATOM 725 O O . LEU A 1 97 ? -1.730 -3.064 -1.865 1.00 97.25 97 LEU A O 1
ATOM 729 N N . ARG A 1 98 ? -0.121 -2.723 -0.349 1.00 96.88 98 ARG A N 1
ATOM 730 C CA . ARG A 1 98 ? 0.564 -3.996 -0.600 1.00 96.88 98 ARG A CA 1
ATOM 731 C C . ARG A 1 98 ? -0.330 -5.213 -0.352 1.00 96.88 98 ARG A C 1
ATOM 733 O O . ARG A 1 98 ? -0.183 -6.212 -1.056 1.00 96.88 98 ARG A O 1
ATOM 740 N N . ALA A 1 99 ? -1.213 -5.153 0.645 1.00 95.81 99 ALA A N 1
ATOM 741 C CA . ALA A 1 99 ? -2.196 -6.206 0.892 1.00 95.81 99 ALA A CA 1
ATOM 742 C C . ALA A 1 99 ? -3.262 -6.243 -0.214 1.00 95.81 99 ALA A C 1
ATOM 744 O O . ALA A 1 99 ? -3.620 -7.318 -0.673 1.00 95.81 99 ALA A O 1
ATOM 745 N N . ILE A 1 100 ? -3.731 -5.087 -0.689 1.00 96.69 100 ILE A N 1
ATOM 746 C CA . ILE A 1 100 ? -4.678 -5.003 -1.813 1.00 96.69 100 ILE A CA 1
ATOM 747 C C . ILE A 1 100 ? -4.058 -5.568 -3.098 1.00 96.69 100 ILE A C 1
ATOM 749 O O . ILE A 1 100 ? -4.682 -6.385 -3.767 1.00 96.69 100 ILE A O 1
ATOM 753 N N . LEU A 1 101 ? -2.809 -5.204 -3.402 1.00 96.50 101 LEU A N 1
ATOM 754 C CA . LEU A 1 101 ? -2.094 -5.663 -4.597 1.00 96.50 101 LEU A CA 1
ATOM 755 C C . LEU A 1 101 ? -1.833 -7.175 -4.615 1.00 96.50 101 LEU A C 1
ATOM 757 O O . LEU A 1 101 ? -1.664 -7.727 -5.693 1.00 96.50 101 LEU A O 1
ATOM 761 N N . SER A 1 102 ? -1.857 -7.880 -3.473 1.00 95.56 102 SER A N 1
ATOM 762 C CA . SER A 1 102 ? -1.801 -9.354 -3.494 1.00 95.56 102 SER A CA 1
ATOM 763 C C . SER A 1 102 ? -3.083 -10.005 -4.019 1.00 95.56 102 SER A C 1
ATOM 765 O O . SER A 1 102 ? -3.151 -11.225 -4.113 1.00 95.56 102 SER A O 1
ATOM 767 N N . ARG A 1 103 ? -4.117 -9.207 -4.293 1.00 94.81 103 ARG A N 1
ATOM 768 C CA . ARG A 1 103 ? -5.366 -9.602 -4.945 1.00 94.81 103 ARG A CA 1
ATOM 769 C C . ARG A 1 103 ? -5.583 -8.791 -6.225 1.00 94.81 103 ARG A C 1
ATOM 771 O O . ARG A 1 103 ? -6.704 -8.411 -6.540 1.00 94.81 103 ARG A O 1
ATOM 778 N N . SER A 1 104 ? -4.501 -8.498 -6.945 1.00 94.06 104 SER A N 1
ATOM 779 C CA . SER A 1 104 ? -4.514 -7.731 -8.197 1.00 94.06 104 SER A CA 1
ATOM 780 C C . SER A 1 104 ? -5.467 -8.296 -9.251 1.00 94.06 104 SER A C 1
ATOM 782 O O . SER A 1 104 ? -6.114 -7.517 -9.938 1.00 94.06 104 SER A O 1
ATOM 784 N N . ALA A 1 105 ? -5.617 -9.621 -9.326 1.00 93.81 105 ALA A N 1
ATOM 785 C CA . ALA A 1 105 ? -6.547 -10.285 -10.242 1.00 93.81 105 ALA A CA 1
ATOM 786 C C . ALA A 1 105 ? -8.031 -9.939 -9.991 1.00 93.81 105 ALA A C 1
ATOM 788 O O . ALA A 1 105 ? -8.852 -10.079 -10.891 1.00 93.81 105 ALA A O 1
ATOM 789 N N . ASP A 1 106 ? -8.380 -9.476 -8.784 1.00 94.69 106 ASP A N 1
ATOM 790 C CA . ASP A 1 106 ? -9.735 -9.028 -8.438 1.00 94.69 106 ASP A CA 1
ATOM 791 C C . ASP A 1 106 ? -9.952 -7.522 -8.710 1.00 94.69 106 ASP A C 1
ATOM 793 O O . ASP A 1 106 ? -11.047 -7.006 -8.473 1.00 94.69 106 ASP A O 1
ATOM 797 N N . LEU A 1 107 ? -8.916 -6.796 -9.149 1.00 94.88 107 LEU A N 1
ATOM 798 C CA . LEU A 1 107 ? -8.961 -5.359 -9.425 1.00 94.88 107 LEU A CA 1
ATOM 799 C C . LEU A 1 107 ? -9.167 -5.084 -10.913 1.00 94.88 107 LEU A C 1
ATOM 801 O O . LEU A 1 107 ? -8.705 -5.816 -11.785 1.00 94.88 107 LEU A O 1
ATOM 805 N N . LYS A 1 108 ? -9.811 -3.959 -11.217 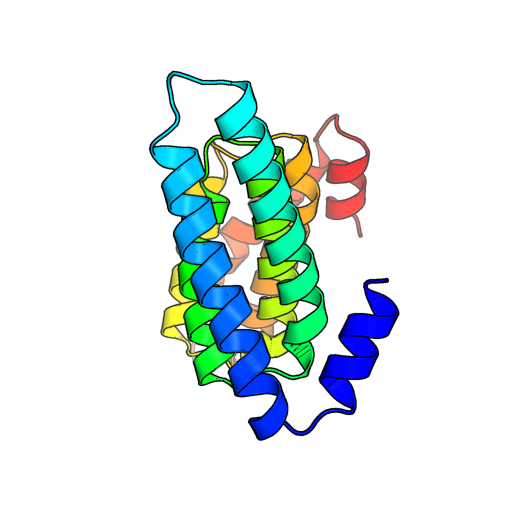1.00 94.69 108 LYS A N 1
ATOM 806 C CA . LYS A 1 108 ? -9.935 -3.456 -12.587 1.00 94.69 108 LYS A CA 1
ATOM 807 C C . LYS A 1 108 ? -8.585 -2.957 -13.102 1.00 94.69 108 LYS A C 1
ATOM 809 O O . LYS A 1 108 ? -7.854 -2.280 -12.379 1.00 94.69 108 LYS A O 1
ATOM 814 N N . SER A 1 109 ? -8.319 -3.148 -14.394 1.00 91.19 109 SER A N 1
ATOM 815 C CA . SER A 1 109 ? -7.096 -2.656 -15.051 1.00 91.19 109 SER A CA 1
ATOM 816 C C . SER A 1 109 ? -6.893 -1.147 -14.864 1.00 91.19 109 SER A C 1
ATOM 818 O O . SER A 1 109 ? -5.808 -0.708 -14.495 1.00 91.19 109 SER A O 1
ATOM 820 N N . ARG A 1 110 ? -7.966 -0.350 -14.987 1.00 92.19 110 ARG A N 1
ATOM 821 C CA . ARG A 1 110 ? -7.934 1.103 -14.732 1.00 92.19 110 ARG A CA 1
ATOM 822 C C . ARG A 1 110 ? -7.535 1.450 -13.293 1.00 92.19 110 ARG A C 1
ATOM 824 O O . ARG A 1 110 ? -6.896 2.469 -13.051 1.00 92.19 110 ARG A O 1
ATOM 831 N N . SER A 1 111 ? -7.928 0.624 -12.326 1.00 94.31 111 SER A N 1
ATOM 832 C CA . SER A 1 111 ? -7.559 0.831 -10.927 1.00 94.31 111 SER A CA 1
ATOM 833 C C . SER A 1 111 ? -6.069 0.564 -10.711 1.00 94.31 111 SER A C 1
ATOM 835 O O . SER A 1 111 ? -5.415 1.337 -10.015 1.00 94.31 111 SER A O 1
ATOM 837 N N . LEU A 1 112 ? -5.515 -0.474 -11.347 1.00 93.12 112 LEU A N 1
ATOM 838 C CA . LEU A 1 112 ? -4.076 -0.767 -11.324 1.00 93.12 112 LEU A CA 1
ATOM 839 C C . LEU A 1 112 ? -3.252 0.348 -11.983 1.00 93.12 112 LEU A C 1
ATOM 841 O O . LEU A 1 112 ? -2.234 0.766 -11.430 1.00 93.12 112 LEU A O 1
ATOM 845 N N . GLU A 1 113 ? -3.726 0.895 -13.100 1.00 90.50 113 GLU A N 1
ATOM 846 C CA . GLU A 1 113 ? -3.113 2.059 -13.744 1.00 90.50 113 GLU A CA 1
ATOM 847 C C . GLU A 1 113 ? -3.104 3.291 -12.825 1.00 90.50 113 GLU A C 1
ATOM 849 O O . GLU A 1 113 ? -2.060 3.914 -12.628 1.00 90.50 113 GLU A O 1
ATOM 854 N N . GLY A 1 114 ? -4.223 3.581 -12.155 1.00 92.00 114 GLY A N 1
ATOM 855 C CA . GLY A 1 114 ? -4.283 4.662 -11.168 1.00 92.00 114 GLY A CA 1
ATOM 856 C C . GLY A 1 114 ? -3.339 4.450 -9.974 1.00 92.00 114 GLY A C 1
ATOM 857 O O . GLY A 1 114 ? -2.799 5.416 -9.426 1.00 92.00 114 GLY A O 1
ATOM 858 N N . VAL A 1 115 ? -3.085 3.196 -9.574 1.00 94.19 115 VAL A N 1
ATOM 859 C CA . VAL A 1 115 ? -2.058 2.884 -8.564 1.00 94.19 115 VAL A CA 1
ATOM 860 C C . VAL A 1 115 ? -0.666 3.185 -9.102 1.00 94.19 115 VAL A C 1
ATOM 862 O O . VAL A 1 115 ? 0.125 3.793 -8.383 1.00 94.19 115 VAL A O 1
ATOM 865 N N . ARG A 1 116 ? -0.357 2.800 -10.344 1.00 90.56 116 ARG A N 1
ATOM 866 C CA . ARG A 1 116 ? 0.932 3.098 -10.990 1.00 90.56 116 ARG A CA 1
ATOM 867 C C . ARG A 1 116 ? 1.210 4.603 -10.991 1.00 90.56 116 ARG A C 1
ATOM 869 O O . ARG A 1 116 ? 2.267 5.026 -10.524 1.00 90.56 116 ARG A O 1
ATOM 876 N N . GLU A 1 117 ? 0.247 5.406 -11.434 1.00 89.62 117 GLU A N 1
ATOM 877 C CA . GLU A 1 117 ? 0.353 6.870 -11.422 1.00 89.62 117 GLU A CA 1
ATOM 878 C C . GLU A 1 117 ? 0.535 7.419 -10.005 1.00 89.62 117 GLU A C 1
ATOM 880 O O . GLU A 1 117 ? 1.431 8.223 -9.748 1.00 89.62 117 GLU A O 1
ATOM 885 N N . SER A 1 118 ? -0.270 6.939 -9.052 1.00 90.81 118 SER A N 1
ATOM 886 C CA . SER A 1 118 ? -0.168 7.352 -7.649 1.00 90.81 118 SER A CA 1
ATOM 887 C C . SER A 1 118 ? 1.202 7.023 -7.062 1.00 90.81 118 SER A C 1
ATOM 889 O O . SER A 1 118 ? 1.761 7.819 -6.307 1.00 90.81 118 SER A O 1
ATOM 891 N N . LEU A 1 119 ? 1.775 5.867 -7.417 1.00 92.19 119 LEU A N 1
ATOM 892 C CA . LEU A 1 119 ? 3.120 5.507 -7.000 1.00 92.19 119 LEU A CA 1
ATOM 893 C C . LEU A 1 119 ? 4.142 6.469 -7.610 1.00 92.19 119 LEU A C 1
ATOM 895 O O . LEU A 1 119 ? 4.969 6.968 -6.855 1.00 92.19 119 LEU A O 1
ATOM 899 N N . SER A 1 120 ? 4.093 6.757 -8.907 1.00 88.19 120 SER A N 1
ATOM 900 C CA . SER A 1 120 ? 5.031 7.696 -9.540 1.00 88.19 120 SER A CA 1
ATOM 901 C C . SER A 1 120 ? 4.966 9.088 -8.889 1.00 88.19 120 SER A C 1
ATOM 903 O O . SER A 1 120 ? 5.972 9.610 -8.405 1.00 88.19 120 SER A O 1
ATOM 905 N N . ASN A 1 121 ? 3.757 9.629 -8.721 1.00 8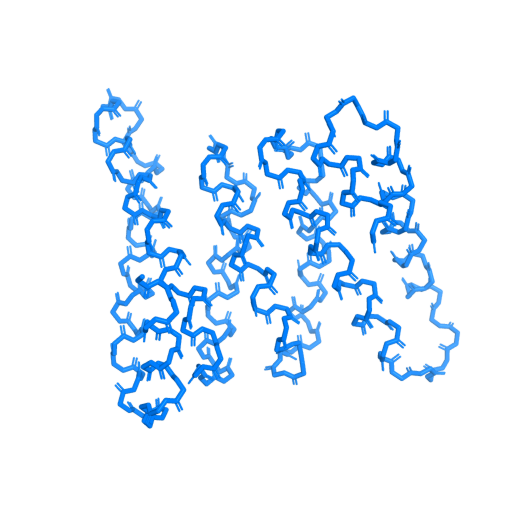7.69 121 ASN A N 1
ATOM 906 C CA . ASN A 1 121 ? 3.531 10.957 -8.143 1.00 87.69 121 ASN A CA 1
ATOM 907 C C . ASN A 1 121 ? 3.958 11.066 -6.669 1.00 87.69 121 ASN A C 1
ATOM 909 O O . ASN A 1 121 ? 4.387 12.125 -6.206 1.00 87.69 121 ASN A O 1
ATOM 913 N N . ALA A 1 122 ? 3.852 9.976 -5.904 1.00 87.19 122 ALA A N 1
ATOM 914 C CA . ALA A 1 122 ? 4.198 9.962 -4.485 1.00 87.19 122 ALA A CA 1
ATOM 915 C C . ALA A 1 122 ? 5.703 9.782 -4.208 1.00 87.19 122 ALA A C 1
ATOM 917 O O . ALA A 1 122 ? 6.115 9.858 -3.048 1.00 87.19 122 ALA A O 1
ATOM 918 N N . GLN A 1 123 ? 6.537 9.535 -5.227 1.00 86.25 123 GLN A N 1
ATOM 919 C CA . GLN A 1 123 ? 7.957 9.205 -5.047 1.00 86.25 123 GLN A CA 1
ATOM 920 C C . GLN A 1 123 ? 8.730 10.310 -4.304 1.00 86.25 123 GLN A C 1
ATOM 922 O O . GLN A 1 123 ? 9.420 10.033 -3.320 1.00 86.25 123 GLN A O 1
ATOM 927 N N . SER A 1 124 ? 8.573 11.569 -4.725 1.00 85.81 124 SER A N 1
ATOM 928 C CA . SER A 1 124 ? 9.278 12.725 -4.145 1.00 85.81 124 SER A CA 1
ATOM 929 C C . SER A 1 124 ? 8.765 13.129 -2.758 1.00 85.81 124 SER A C 1
ATOM 931 O O . SER A 1 124 ? 9.491 13.751 -1.984 1.00 85.81 124 SER A O 1
ATOM 933 N N . SER A 1 125 ? 7.532 12.747 -2.417 1.00 87.00 125 SER A N 1
ATOM 934 C CA . SER A 1 125 ? 6.864 13.069 -1.148 1.00 87.00 125 SER A CA 1
ATOM 935 C C . SER A 1 125 ? 6.844 11.897 -0.157 1.00 87.00 125 SER A C 1
ATOM 937 O O . SER A 1 125 ? 6.195 11.965 0.890 1.00 87.00 125 SER A O 1
ATOM 939 N N . CYS A 1 126 ? 7.560 10.807 -0.456 1.00 91.00 126 CYS A N 1
ATOM 940 C CA . CYS A 1 126 ? 7.604 9.631 0.402 1.00 91.00 126 CYS A CA 1
ATOM 941 C C . CYS A 1 126 ? 8.537 9.839 1.607 1.00 91.00 126 CYS A C 1
ATOM 943 O O . CYS A 1 126 ? 9.763 9.923 1.479 1.00 91.00 126 CYS A O 1
ATOM 945 N N . TYR A 1 127 ? 7.968 9.817 2.811 1.00 91.81 127 TYR A N 1
ATOM 946 C CA . TYR A 1 127 ? 8.716 9.884 4.059 1.00 91.81 127 TYR A CA 1
ATOM 947 C C . TYR A 1 127 ? 9.576 8.631 4.268 1.00 91.81 127 TYR A C 1
ATOM 949 O O . TYR A 1 127 ? 9.183 7.505 3.946 1.00 91.81 127 TYR A O 1
ATOM 957 N N . ALA A 1 128 ? 10.746 8.805 4.890 1.00 89.56 128 ALA A N 1
ATOM 958 C CA . ALA A 1 128 ? 11.698 7.720 5.136 1.00 89.56 128 ALA A CA 1
ATOM 959 C C . ALA A 1 128 ? 11.094 6.473 5.831 1.00 89.56 128 ALA A C 1
ATOM 961 O O . ALA A 1 128 ? 11.406 5.361 5.401 1.00 89.56 128 ALA A O 1
ATOM 962 N N . PRO A 1 129 ? 10.193 6.587 6.834 1.00 88.88 129 PRO A N 1
ATOM 963 C CA . PRO A 1 129 ? 9.562 5.419 7.461 1.00 88.88 129 PRO A CA 1
ATOM 964 C C . PRO A 1 129 ? 8.634 4.615 6.536 1.00 88.88 129 PRO A C 1
ATOM 966 O O . PRO A 1 129 ? 8.326 3.458 6.840 1.00 88.88 129 PRO A O 1
ATOM 969 N N . ALA A 1 130 ? 8.170 5.226 5.443 1.00 92.62 130 ALA A N 1
ATOM 970 C CA . ALA A 1 130 ? 7.242 4.649 4.479 1.00 92.62 130 ALA A CA 1
ATOM 971 C C . ALA A 1 130 ? 7.951 4.025 3.261 1.00 92.62 130 ALA A C 1
ATOM 973 O O . ALA A 1 130 ? 7.424 3.068 2.694 1.00 92.62 130 ALA A O 1
ATOM 974 N N . LYS A 1 131 ? 9.165 4.492 2.916 1.00 91.44 131 LYS A N 1
ATOM 975 C CA . LYS A 1 131 ? 9.926 4.083 1.715 1.00 91.44 131 LYS A CA 1
ATOM 976 C C . LYS A 1 131 ? 10.031 2.570 1.519 1.00 91.44 131 LYS A C 1
ATOM 978 O O . LYS A 1 131 ? 9.737 2.084 0.436 1.00 91.44 131 LYS A O 1
ATOM 983 N N . LYS A 1 132 ? 10.354 1.804 2.570 1.00 91.56 132 LYS A N 1
ATOM 984 C CA . LYS A 1 132 ? 10.375 0.329 2.494 1.00 91.56 132 LYS A CA 1
ATOM 985 C C . LYS A 1 132 ? 9.044 -0.246 1.987 1.00 91.56 132 LYS A C 1
ATOM 987 O O . LYS A 1 132 ? 9.033 -1.116 1.130 1.00 91.56 132 LYS A O 1
ATOM 992 N N . TYR A 1 133 ? 7.920 0.194 2.549 1.00 93.94 133 TYR A N 1
ATOM 993 C CA . TYR A 1 133 ? 6.606 -0.361 2.208 1.00 93.94 133 TYR A CA 1
ATOM 994 C C . TYR A 1 133 ? 6.134 0.100 0.836 1.00 93.94 133 TYR A C 1
ATOM 996 O O . TYR A 1 133 ? 5.512 -0.675 0.115 1.00 93.94 133 TYR A O 1
ATOM 1004 N N . ARG A 1 134 ? 6.478 1.334 0.463 1.00 94.56 134 ARG A N 1
ATOM 1005 C CA . ARG A 1 134 ? 6.321 1.820 -0.901 1.00 94.56 134 ARG A CA 1
ATOM 1006 C C . ARG A 1 134 ? 7.056 0.913 -1.888 1.00 94.56 134 ARG A C 1
ATOM 1008 O O . ARG A 1 134 ? 6.449 0.465 -2.852 1.00 94.56 134 ARG A O 1
ATOM 1015 N N . LEU A 1 135 ? 8.321 0.601 -1.617 1.00 94.00 135 LEU A N 1
ATOM 1016 C CA . LEU A 1 135 ? 9.142 -0.238 -2.487 1.00 94.00 135 LEU A CA 1
ATOM 1017 C C . LEU A 1 135 ? 8.541 -1.637 -2.681 1.00 94.00 135 LEU A C 1
ATOM 1019 O O . LEU A 1 135 ? 8.520 -2.154 -3.791 1.00 94.00 135 LEU A O 1
ATOM 1023 N N . LEU A 1 136 ? 7.943 -2.212 -1.632 1.00 94.94 136 LEU A N 1
ATOM 1024 C CA . LEU A 1 136 ? 7.184 -3.463 -1.745 1.00 94.94 136 LEU A CA 1
ATOM 1025 C C . LEU A 1 136 ? 5.952 -3.342 -2.662 1.00 94.94 136 LEU A C 1
ATOM 1027 O O . LEU A 1 136 ? 5.575 -4.327 -3.293 1.00 94.94 136 LEU A O 1
ATOM 1031 N N . CYS A 1 137 ? 5.313 -2.169 -2.732 1.00 96.50 137 CYS A N 1
ATOM 1032 C CA . CYS A 1 137 ? 4.215 -1.912 -3.672 1.00 96.50 137 CYS A CA 1
ATOM 1033 C C . CYS A 1 137 ? 4.732 -1.760 -5.106 1.00 96.50 137 CYS A C 1
ATOM 1035 O O . CYS A 1 137 ? 4.127 -2.311 -6.017 1.00 96.50 137 CYS A O 1
ATOM 1037 N N . VAL A 1 138 ? 5.859 -1.062 -5.294 1.00 95.44 138 VAL A N 1
ATOM 1038 C CA . VAL A 1 138 ? 6.540 -0.928 -6.594 1.00 95.44 138 VAL A CA 1
ATOM 1039 C C . VAL A 1 138 ? 6.920 -2.307 -7.137 1.00 95.44 138 VAL A C 1
ATOM 1041 O O . VAL A 1 138 ? 6.562 -2.630 -8.263 1.00 95.44 138 VAL A O 1
ATOM 1044 N N . ARG A 1 139 ? 7.532 -3.167 -6.311 1.00 94.38 139 ARG A N 1
ATOM 1045 C CA . ARG A 1 139 ? 7.839 -4.565 -6.664 1.00 94.38 139 ARG A CA 1
ATOM 1046 C C . ARG A 1 139 ? 6.592 -5.349 -7.070 1.00 94.38 139 ARG A C 1
ATOM 1048 O O . ARG A 1 139 ? 6.596 -5.996 -8.107 1.00 94.38 139 ARG A O 1
ATOM 1055 N N . ALA A 1 140 ? 5.519 -5.261 -6.280 1.00 95.31 140 ALA A N 1
ATOM 1056 C CA . ALA A 1 140 ? 4.261 -5.924 -6.618 1.00 95.31 140 ALA A CA 1
ATOM 1057 C C . ALA A 1 140 ? 3.702 -5.434 -7.963 1.00 95.31 140 ALA A C 1
ATOM 1059 O O . ALA A 1 140 ? 3.199 -6.238 -8.736 1.00 95.31 140 ALA A O 1
ATOM 1060 N N . MET A 1 141 ? 3.828 -4.138 -8.266 1.00 94.88 141 MET A N 1
ATOM 1061 C CA . MET A 1 141 ? 3.394 -3.581 -9.546 1.00 94.88 141 MET A CA 1
ATOM 1062 C C . MET A 1 141 ? 4.222 -4.104 -10.722 1.00 94.88 141 MET A C 1
ATOM 1064 O O . MET A 1 141 ? 3.653 -4.407 -11.763 1.00 94.88 141 MET A O 1
ATOM 1068 N N . VAL A 1 142 ? 5.539 -4.266 -10.551 1.00 93.12 142 VAL A N 1
ATOM 1069 C CA . VAL A 1 142 ? 6.398 -4.903 -11.563 1.00 93.12 142 VAL A CA 1
ATOM 1070 C C . VAL A 1 142 ? 5.922 -6.328 -11.851 1.00 93.12 142 VAL A C 1
ATOM 1072 O O . VAL A 1 142 ? 5.726 -6.659 -13.014 1.00 93.12 142 VAL A O 1
ATOM 1075 N N . SER A 1 143 ? 5.656 -7.137 -10.818 1.00 93.06 143 SER A N 1
ATOM 1076 C CA . SER A 1 143 ? 5.130 -8.502 -10.997 1.00 93.06 143 SER A CA 1
ATOM 1077 C C . SER A 1 143 ? 3.769 -8.524 -11.699 1.00 93.06 143 SER A C 1
ATOM 1079 O O . SER A 1 143 ? 3.560 -9.319 -12.604 1.00 93.06 143 SER A O 1
ATOM 1081 N N . ILE A 1 144 ? 2.859 -7.614 -11.338 1.00 92.81 144 ILE A N 1
ATOM 1082 C CA . ILE A 1 144 ? 1.538 -7.504 -11.980 1.00 92.81 144 ILE A CA 1
ATOM 1083 C C . ILE A 1 144 ? 1.672 -7.156 -13.466 1.00 92.81 144 ILE A C 1
ATOM 1085 O O . ILE A 1 144 ? 0.949 -7.704 -14.294 1.00 92.81 144 ILE A O 1
ATOM 1089 N N . LEU A 1 145 ? 2.581 -6.240 -13.810 1.00 89.75 145 LEU A N 1
ATOM 1090 C CA . LEU A 1 145 ? 2.844 -5.896 -15.204 1.00 89.75 145 LEU A CA 1
ATOM 1091 C C . LEU A 1 145 ? 3.468 -7.076 -15.952 1.00 89.75 145 LEU A C 1
ATOM 1093 O O . LEU A 1 145 ? 3.105 -7.304 -17.098 1.00 89.75 145 LEU A O 1
ATOM 1097 N N . ASP A 1 146 ? 4.379 -7.821 -15.330 1.00 88.62 146 ASP A N 1
ATOM 1098 C CA . ASP A 1 146 ? 5.013 -8.999 -15.934 1.00 88.62 146 ASP A CA 1
ATOM 1099 C C . ASP A 1 146 ? 3.981 -10.083 -16.280 1.00 88.62 146 ASP A C 1
ATOM 1101 O O . ASP A 1 146 ? 3.940 -10.560 -17.412 1.00 88.62 146 ASP A O 1
ATOM 1105 N N . GLU A 1 147 ? 3.066 -10.365 -15.348 1.00 86.50 147 GLU A N 1
ATOM 1106 C CA . GLU A 1 147 ? 1.981 -11.342 -15.504 1.00 86.50 147 GLU A CA 1
ATOM 1107 C C . GLU A 1 147 ? 0.890 -10.912 -16.504 1.00 86.50 147 GLU A C 1
ATOM 1109 O O . GLU A 1 147 ? 0.202 -11.767 -17.068 1.00 86.50 147 GLU A O 1
ATOM 1114 N N . ALA A 1 148 ? 0.708 -9.608 -16.746 1.00 80.12 148 ALA A N 1
ATOM 1115 C CA . ALA A 1 148 ? -0.240 -9.120 -17.744 1.00 80.12 148 ALA A CA 1
ATOM 1116 C C . ALA A 1 148 ? 0.209 -9.564 -19.151 1.00 80.12 148 ALA A C 1
ATOM 1118 O O . ALA A 1 148 ? 1.283 -9.172 -19.616 1.00 80.12 148 ALA A O 1
ATOM 1119 N N . SER A 1 149 ? -0.614 -10.397 -19.801 1.00 59.97 149 SER A N 1
ATOM 1120 C CA . SER A 1 149 ? -0.347 -11.113 -21.060 1.00 59.97 149 SER A CA 1
ATOM 1121 C C . SER A 1 149 ? 0.425 -10.297 -22.104 1.00 59.97 149 SER A C 1
ATOM 1123 O O . SER A 1 149 ? 0.087 -9.150 -22.386 1.00 59.97 149 SER A O 1
ATOM 1125 N N . ALA A 1 150 ? 1.443 -10.929 -22.696 1.00 55.09 150 ALA A N 1
ATOM 1126 C CA . ALA A 1 150 ? 2.402 -10.381 -23.659 1.00 55.09 150 ALA A CA 1
ATOM 1127 C C . ALA A 1 150 ? 1.831 -10.126 -25.070 1.00 55.09 150 ALA A C 1
ATOM 1129 O O . ALA A 1 150 ? 2.546 -10.280 -26.063 1.00 55.09 150 ALA A O 1
ATOM 1130 N N . ASP A 1 151 ? 0.555 -9.760 -25.175 1.00 50.81 151 ASP A N 1
ATOM 1131 C CA . ASP A 1 151 ? -0.011 -9.397 -26.466 1.00 50.81 151 ASP A CA 1
ATOM 1132 C C . ASP A 1 151 ? 0.404 -7.968 -26.807 1.00 50.81 151 ASP A C 1
ATOM 1134 O O . ASP A 1 151 ? -0.133 -6.987 -26.298 1.00 50.81 151 ASP A O 1
ATOM 1138 N N . VAL A 1 152 ? 1.365 -7.915 -27.730 1.00 46.53 152 VAL A N 1
ATOM 1139 C CA . VAL A 1 152 ? 1.960 -6.740 -28.368 1.00 46.53 152 VAL A CA 1
ATOM 1140 C C . VAL A 1 152 ? 3.043 -6.066 -27.523 1.00 46.53 152 VAL A C 1
ATOM 1142 O O . VAL A 1 152 ? 2.945 -5.929 -26.307 1.00 46.53 152 VAL A O 1
ATOM 1145 N N . ALA A 1 153 ? 4.121 -5.675 -28.208 1.00 56.75 153 ALA A N 1
ATOM 1146 C CA . ALA A 1 153 ? 5.160 -4.784 -27.717 1.00 56.75 153 ALA A CA 1
ATOM 1147 C C . ALA A 1 153 ? 4.527 -3.447 -27.309 1.00 56.75 153 ALA A C 1
ATOM 1149 O O . ALA A 1 153 ? 4.502 -2.489 -28.077 1.00 56.75 153 ALA A O 1
ATOM 1150 N N . ASP A 1 154 ? 3.947 -3.425 -26.118 1.00 72.12 154 ASP A N 1
ATOM 1151 C CA . ASP A 1 154 ? 3.397 -2.234 -25.514 1.00 72.12 154 ASP A CA 1
ATOM 1152 C C . ASP A 1 154 ? 4.578 -1.427 -24.971 1.00 72.12 154 ASP A C 1
ATOM 1154 O O . ASP A 1 154 ? 5.136 -1.730 -23.909 1.00 72.12 154 ASP A O 1
ATOM 1158 N N . SER A 1 155 ? 5.025 -0.448 -25.761 1.00 77.50 155 SER A N 1
ATOM 1159 C CA . SER A 1 155 ? 6.065 0.503 -25.362 1.00 77.50 155 SER A CA 1
ATOM 1160 C C . SER A 1 155 ? 5.744 1.120 -24.004 1.00 77.50 155 SER A C 1
ATOM 1162 O O . SER A 1 155 ? 6.641 1.281 -23.181 1.00 77.50 155 SER A O 1
ATOM 1164 N N . ASP A 1 156 ? 4.462 1.344 -23.707 1.00 80.88 156 ASP A N 1
ATOM 1165 C CA . ASP A 1 156 ? 4.024 1.968 -22.463 1.00 80.88 156 ASP A CA 1
ATOM 1166 C C . ASP A 1 156 ? 4.211 1.021 -21.267 1.00 80.88 156 ASP A C 1
ATOM 1168 O O . ASP A 1 156 ? 4.563 1.454 -20.163 1.00 80.88 156 ASP A O 1
ATOM 1172 N N . LYS A 1 157 ? 4.037 -0.293 -21.472 1.00 82.62 157 LYS A N 1
ATOM 1173 C CA . LYS A 1 157 ? 4.363 -1.327 -20.475 1.00 82.62 157 LYS A CA 1
ATOM 1174 C C . LYS A 1 157 ? 5.868 -1.377 -20.215 1.00 82.62 1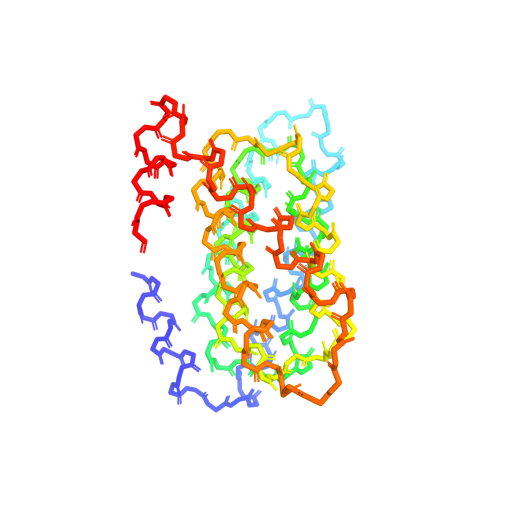57 LYS A C 1
ATOM 1176 O O . LYS A 1 157 ? 6.276 -1.434 -19.052 1.00 82.62 157 LYS A O 1
ATOM 1181 N N . GLN A 1 158 ? 6.688 -1.352 -21.266 1.00 85.19 158 GLN A N 1
ATOM 1182 C CA . GLN A 1 158 ? 8.150 -1.379 -21.139 1.00 85.19 158 GLN A CA 1
ATOM 1183 C C . GLN A 1 158 ? 8.689 -0.123 -20.446 1.00 85.19 158 GLN A C 1
ATOM 1185 O O . GLN A 1 158 ? 9.517 -0.233 -19.538 1.00 85.19 158 GLN A O 1
ATOM 1190 N N . ASP A 1 159 ? 8.176 1.053 -20.797 1.00 87.31 159 ASP A N 1
ATOM 1191 C CA . ASP A 1 159 ? 8.537 2.322 -20.164 1.00 87.31 159 ASP A CA 1
ATOM 1192 C C . ASP A 1 159 ? 8.119 2.348 -18.691 1.00 87.31 159 ASP A C 1
ATOM 1194 O O . ASP A 1 159 ? 8.903 2.725 -17.812 1.00 87.31 159 ASP A O 1
ATOM 1198 N N . ALA A 1 160 ? 6.912 1.861 -18.384 1.00 85.62 160 ALA A N 1
ATOM 1199 C CA . ALA A 1 160 ? 6.441 1.730 -17.010 1.00 85.62 160 ALA A CA 1
ATOM 1200 C C . ALA A 1 160 ? 7.314 0.776 -16.184 1.00 85.62 160 ALA A C 1
ATOM 1202 O O . ALA A 1 160 ? 7.712 1.123 -15.068 1.00 85.62 160 ALA A O 1
ATOM 1203 N N . MET A 1 161 ? 7.647 -0.402 -16.721 1.00 89.56 161 MET A N 1
ATOM 1204 C CA . MET A 1 161 ? 8.569 -1.336 -16.069 1.00 89.56 161 MET A CA 1
ATOM 1205 C C . MET A 1 161 ? 9.935 -0.695 -15.836 1.00 89.56 161 MET A C 1
ATOM 1207 O O . MET A 1 161 ? 10.465 -0.766 -14.728 1.00 89.56 161 MET A O 1
ATOM 1211 N N . THR A 1 162 ? 10.480 -0.018 -16.845 1.00 90.38 162 THR A N 1
ATOM 1212 C CA . THR A 1 162 ? 11.785 0.644 -16.775 1.00 90.38 162 THR A CA 1
ATOM 1213 C C . THR A 1 162 ? 11.803 1.712 -15.687 1.00 90.38 162 THR A C 1
ATOM 1215 O O . THR A 1 162 ? 12.738 1.760 -14.884 1.00 90.38 162 THR A O 1
ATOM 1218 N N . SER A 1 163 ? 10.750 2.526 -15.593 1.00 90.75 163 SER A N 1
ATOM 1219 C CA . SER A 1 163 ? 10.597 3.543 -14.549 1.00 90.75 163 SER A CA 1
ATOM 1220 C C . SER A 1 163 ? 10.580 2.930 -13.140 1.00 90.75 163 SER A C 1
ATOM 1222 O O . SER A 1 163 ? 11.363 3.331 -12.273 1.00 90.75 163 SER A O 1
ATOM 1224 N N . LEU A 1 164 ? 9.756 1.897 -12.924 1.00 91.25 164 LEU A N 1
ATOM 1225 C CA . LEU A 1 164 ? 9.628 1.217 -11.628 1.00 91.25 164 LEU A CA 1
ATOM 1226 C C . LEU A 1 164 ? 10.931 0.513 -11.215 1.00 91.25 164 LEU A C 1
ATOM 1228 O O . LEU A 1 164 ? 11.363 0.627 -10.067 1.00 91.25 164 LEU A O 1
ATOM 1232 N N . VAL A 1 165 ? 11.590 -0.186 -12.144 1.00 91.31 165 VAL A N 1
ATOM 1233 C CA . VAL A 1 165 ? 12.871 -0.864 -11.889 1.00 91.31 165 VAL A CA 1
ATOM 1234 C C . VAL A 1 165 ? 13.979 0.147 -11.611 1.00 91.31 165 VAL A C 1
ATOM 1236 O O . VAL A 1 165 ? 14.771 -0.055 -10.690 1.00 91.31 165 VAL A O 1
ATOM 1239 N N . THR A 1 166 ? 14.012 1.269 -12.332 1.00 90.94 166 THR A N 1
ATOM 1240 C CA . THR A 1 166 ? 14.971 2.350 -12.065 1.00 90.94 166 THR A CA 1
ATOM 1241 C C . THR A 1 166 ? 14.808 2.886 -10.645 1.00 90.94 166 THR A C 1
ATOM 1243 O O . THR A 1 166 ? 15.803 3.090 -9.949 1.00 90.94 166 THR A O 1
ATOM 1246 N N . GLU A 1 167 ? 13.574 3.053 -10.161 1.00 89.56 167 GLU A N 1
ATOM 1247 C CA . GLU A 1 167 ? 13.332 3.434 -8.766 1.00 89.56 167 GLU A CA 1
ATOM 1248 C C . GLU A 1 167 ? 13.891 2.399 -7.773 1.00 89.56 167 GLU A C 1
ATOM 1250 O O . GLU A 1 167 ? 14.540 2.783 -6.792 1.00 89.56 167 GLU A O 1
ATOM 1255 N N . ILE A 1 168 ? 13.690 1.099 -8.027 1.00 89.81 168 ILE A N 1
ATOM 1256 C CA . ILE A 1 168 ? 14.239 0.021 -7.186 1.00 89.81 168 ILE A CA 1
ATOM 1257 C C . ILE A 1 168 ? 15.768 0.097 -7.154 1.00 89.81 168 ILE A C 1
ATOM 1259 O O . ILE A 1 168 ? 16.362 0.127 -6.074 1.00 89.81 168 ILE A O 1
ATOM 1263 N N . VAL A 1 169 ? 16.408 0.210 -8.321 1.00 90.75 169 VAL A N 1
ATOM 1264 C CA . VAL A 1 169 ? 17.867 0.336 -8.441 1.00 90.75 169 VAL A CA 1
ATOM 1265 C C . VAL A 1 169 ? 18.370 1.564 -7.687 1.00 90.75 169 VAL A C 1
ATOM 1267 O O . VAL A 1 169 ? 19.360 1.478 -6.965 1.00 90.75 169 VAL A O 1
ATOM 1270 N N . MET A 1 170 ? 17.681 2.702 -7.764 1.00 86.88 170 MET A N 1
ATOM 1271 C CA . MET A 1 170 ? 18.061 3.895 -7.002 1.00 86.88 170 MET A CA 1
ATOM 1272 C C . MET A 1 170 ? 17.970 3.670 -5.485 1.00 86.88 170 MET A C 1
ATOM 1274 O O . MET A 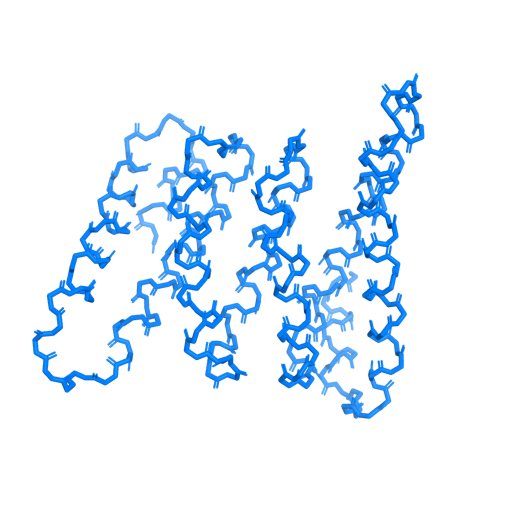1 170 ? 18.832 4.144 -4.740 1.00 86.88 170 MET A O 1
ATOM 1278 N N . CYS A 1 171 ? 16.996 2.885 -5.016 1.00 86.88 171 CYS A N 1
ATOM 1279 C CA . CYS A 1 171 ? 16.869 2.513 -3.605 1.00 86.88 171 CYS A CA 1
ATOM 1280 C C . CYS A 1 171 ? 17.997 1.593 -3.105 1.00 86.88 171 CYS A C 1
ATOM 1282 O O . CYS A 1 171 ? 18.241 1.551 -1.900 1.00 86.88 171 CYS A O 1
ATOM 1284 N N . THR A 1 172 ? 18.745 0.918 -3.985 1.00 86.69 172 THR A N 1
ATOM 1285 C CA . THR A 1 172 ? 19.951 0.158 -3.586 1.00 86.69 172 THR A CA 1
ATOM 1286 C C . THR A 1 172 ? 21.095 1.058 -3.108 1.00 86.69 172 THR A C 1
ATOM 1288 O O . THR A 1 172 ? 22.018 0.591 -2.454 1.00 86.69 172 THR A O 1
ATOM 1291 N N . LYS A 1 173 ? 21.032 2.367 -3.382 1.00 86.56 173 LYS A N 1
ATOM 1292 C CA . LYS A 1 173 ? 22.026 3.361 -2.940 1.00 86.56 173 LYS A CA 1
ATOM 1293 C C . LYS A 1 173 ? 21.583 4.139 -1.693 1.00 86.56 173 LYS A C 1
ATOM 1295 O O . LYS A 1 173 ? 22.274 5.060 -1.258 1.00 86.56 173 LYS A O 1
ATOM 1300 N N . GLU A 1 174 ? 20.424 3.813 -1.118 1.00 84.50 174 GLU A N 1
ATOM 1301 C CA . GLU A 1 174 ? 19.895 4.487 0.072 1.00 84.50 174 GLU A CA 1
ATOM 1302 C C . GLU A 1 174 ? 20.711 4.168 1.330 1.00 84.50 174 GLU A C 1
ATOM 1304 O O . GLU A 1 174 ? 21.016 3.015 1.626 1.00 84.50 174 GLU A O 1
ATOM 1309 N N . LYS A 1 175 ? 20.976 5.192 2.153 1.00 83.06 175 LYS A N 1
ATOM 1310 C CA . LYS A 1 175 ? 21.633 5.012 3.463 1.00 83.06 175 LYS A CA 1
ATOM 1311 C C . LYS A 1 175 ? 20.736 4.289 4.471 1.00 83.06 175 LYS A C 1
ATOM 1313 O O . LYS A 1 175 ? 21.220 3.724 5.450 1.00 83.06 175 LYS A O 1
ATOM 1318 N N . ASN A 1 176 ? 19.416 4.329 4.277 1.00 85.88 176 ASN A N 1
ATOM 1319 C CA . ASN A 1 176 ? 18.486 3.638 5.158 1.00 85.88 176 ASN A CA 1
ATOM 1320 C C . ASN A 1 176 ? 18.574 2.120 4.943 1.00 85.88 176 ASN A C 1
ATOM 1322 O O . ASN A 1 176 ? 18.027 1.598 3.975 1.00 85.88 176 ASN A O 1
ATOM 1326 N N . SER A 1 177 ? 19.180 1.412 5.900 1.00 84.50 177 SER A N 1
ATOM 1327 C CA . SER A 1 177 ? 19.379 -0.044 5.848 1.00 84.50 177 SER A CA 1
ATOM 1328 C C . SER A 1 177 ? 18.098 -0.839 5.546 1.00 84.50 177 SER A C 1
ATOM 1330 O O . SER A 1 177 ? 18.147 -1.804 4.790 1.00 84.50 177 SER A O 1
ATOM 1332 N N . LYS A 1 178 ? 16.928 -0.418 6.058 1.00 83.56 178 LYS A N 1
ATOM 1333 C CA . LYS A 1 178 ? 15.650 -1.116 5.815 1.00 83.56 178 LYS A CA 1
ATOM 1334 C C . LYS A 1 178 ? 15.147 -0.937 4.384 1.00 83.56 178 LYS A C 1
ATOM 1336 O O . LYS A 1 178 ? 14.542 -1.865 3.855 1.00 83.56 178 LYS A O 1
ATOM 1341 N N . THR A 1 179 ? 15.342 0.244 3.800 1.00 80.12 179 THR A N 1
ATOM 1342 C CA . THR A 1 179 ? 14.993 0.521 2.398 1.00 80.12 179 THR A CA 1
ATOM 1343 C C . THR A 1 179 ? 15.975 -0.176 1.464 1.00 80.12 179 THR A C 1
ATOM 1345 O O . THR A 1 179 ? 15.539 -0.862 0.551 1.00 80.12 179 THR A O 1
ATOM 1348 N N . HIS A 1 180 ? 17.274 -0.087 1.760 1.00 82.69 180 HIS A N 1
ATOM 1349 C CA . HIS A 1 180 ? 18.334 -0.775 1.028 1.00 82.69 180 HIS A CA 1
ATOM 1350 C C . HIS A 1 180 ? 18.106 -2.291 0.977 1.00 82.69 180 HIS A C 1
ATOM 1352 O O . HIS A 1 180 ? 18.071 -2.867 -0.101 1.00 82.69 180 HIS A O 1
ATOM 1358 N N . HIS A 1 181 ? 17.877 -2.946 2.124 1.00 85.62 181 HIS A N 1
ATOM 1359 C CA . HIS A 1 181 ? 17.589 -4.388 2.150 1.00 85.62 181 HIS A CA 1
ATOM 1360 C C . HIS A 1 181 ? 16.353 -4.750 1.321 1.00 85.62 181 HIS A C 1
ATOM 1362 O O . HIS A 1 181 ? 16.368 -5.744 0.613 1.00 85.62 181 HIS A O 1
ATOM 1368 N N . ALA A 1 182 ? 15.293 -3.941 1.388 1.00 82.06 182 ALA A N 1
ATOM 1369 C CA . ALA A 1 182 ? 14.071 -4.198 0.628 1.00 82.06 182 ALA A CA 1
ATOM 1370 C C . ALA A 1 182 ? 14.237 -4.011 -0.892 1.00 82.06 182 ALA A C 1
ATOM 1372 O O . ALA A 1 182 ? 13.375 -4.470 -1.635 1.00 82.06 182 ALA A O 1
ATOM 1373 N N . ALA A 1 183 ? 15.291 -3.318 -1.337 1.00 81.81 183 ALA A N 1
ATOM 1374 C CA . ALA A 1 183 ? 15.629 -3.150 -2.749 1.00 81.81 183 ALA A CA 1
ATOM 1375 C C . ALA A 1 183 ? 16.442 -4.320 -3.318 1.00 81.81 183 ALA A C 1
ATOM 1377 O O . ALA A 1 183 ? 16.467 -4.490 -4.532 1.00 81.81 183 ALA A O 1
ATOM 1378 N N . LEU A 1 184 ? 17.133 -5.071 -2.454 1.00 84.62 184 LEU A N 1
ATOM 1379 C CA . LEU A 1 184 ? 17.979 -6.204 -2.840 1.00 84.62 184 LEU A CA 1
ATOM 1380 C C . LEU A 1 184 ? 17.265 -7.556 -2.743 1.00 84.62 184 LEU A C 1
ATOM 1382 O O . LEU A 1 184 ? 17.636 -8.483 -3.456 1.00 84.62 184 LEU A O 1
ATOM 1386 N N . ASP A 1 185 ? 16.296 -7.664 -1.835 1.00 79.94 185 ASP A N 1
ATOM 1387 C CA . ASP A 1 185 ? 15.349 -8.781 -1.752 1.00 79.94 185 ASP A CA 1
ATOM 1388 C C . ASP A 1 185 ? 14.346 -8.737 -2.905 1.00 79.94 185 ASP A C 1
ATOM 1390 O O . ASP A 1 185 ? 13.843 -9.806 -3.313 1.00 79.94 185 ASP A O 1
#

Foldseek 3Di:
DLLVLLVCLVPDAQVVVVVVLVVLLVLLVVLVVQLVPPPPDPVSNVVSLVSNLVSLSSLLSNLVNYQLVSLLSLLVSLLVQCLDPDLSSVQSSLSSLLSSLVVVVSYDPVSLVSVLVSLVVCLVVHDPSNLLSSLSNLVSSLVVLVPPDPDDPPVVSVVSNVVSLVSLVVQCPDPPPSSNVSSVD

pLDDT: mean 86.55, std 8.64, range [46.53, 97.25]

Secondary structure (DSSP, 8-state):
-HHHHHHHHHHS-HHHHHHHHHHHHHHHHHHHHHHHH-TT-HHHHHHHHHHHHHHHHHHHHHGGG--HHHHHHHHHHHHHHTT-S-HHHHHHHHHHHHHHHTTGGGS-HHHHHHHHHHHHHHSTT--HHHHHHHHHHHHHHHHHHHHS---S--HHHHHHHHHHHHHHHHHTT-S-HHHHHHHH-

Sequence (185 aa):
VHAAIAAFGRVTGRDQLDGFYKNILKRMATSLQGVQQNQGDKGAKDAAAEQQGMLMDIAAALVPGLKPEALEKLLGIVNVSVVYKDPGIQKKSYKLLRAILSRSADLKSRSLEGVRESLSNAQSSCYAPAKKYRLLCVRAMVSILDEASADVADSDKQDAMTSLVTEIVMCTKEKNSKTHHAALD

Organism: NCBI:txid1461544